Protein AF-0000000072479520 (afdb_homodimer)

Organism: Diutina rugosa (NCBI:txid5481)

InterPro domains:
  IPR013740 Redoxin [PF08534] (20-170)
  IPR013766 Thioredoxin domain [PS51352] (18-174)
  IPR036249 Thioredoxin-like superfamily [SSF52833] (19-172)
  IPR037944 Peroxiredoxin-5-like [PTHR10430] (18-172)
  IPR037944 Peroxiredoxin-5-like [cd03013] (20-172)

pLDDT: mean 92.41, std 16.22, range [35.0, 98.94]

Nearest PDB structures (foldseek):
  2wfc-assembly1_D  TM=9.826E-01  e=5.274E-22  Arenicola marina
  3uma-assembly3_C  TM=9.389E-01  e=3.539E-18  Sinorhizobium meliloti
  4f82-assembly1_B  TM=9.410E-01  e=6.830E-18  Burkholderia cenocepacia J2315
  2pwj-assembly2_B  TM=9.388E-01  e=5.251E-18  unclassified
  1tp9-assembly4_D  TM=9.336E-01  e=1.156E-17  Populus trichocarpa

Secondary structure (DSSP, 8-state):
-------------------TTPBPP--EEESSSTT-EEEHHHHTSSSEEEEEEES-TT-HHIIIIIHHHHHHHHHHHHHTTEEEEEEEESS-HHHHHHHHHHHT--TTEEEEE-TTSHHHHHTT-EEE-HHHHSSEEEPPEEEEEETTEEEEEEE-TTSS-SSTT-HHHHHHT-/-------------------TTPBPP--EEESSSTT-EEEHHHHTSSSEEEEEEES-TT-HHIIIIIHHHHHHHHHHHHHTTEEEEEEEESS-HHHHHHHHHHHT--TTEEEEE-TTSHHHHHTT-EEE-HHHHSSEEEPPEEEEEETTEEEEEEE-TTSS-SSTT-HHHHHHT-

Solvent-accessible surface area (backbone atoms only — not comparable to full-atom values): 17797 Å² total; per-residue (Å²): 138,86,80,76,77,74,75,73,72,70,73,71,77,64,82,61,57,66,46,69,68,38,66,54,52,89,42,79,27,20,46,57,30,67,85,35,72,37,54,58,30,69,72,34,39,60,55,32,32,35,44,31,35,31,50,42,71,63,29,63,66,47,55,72,46,42,52,50,36,40,59,71,40,39,63,62,38,40,75,72,56,32,75,39,34,38,35,39,23,40,36,24,14,34,46,33,35,52,44,29,61,74,71,63,53,44,94,56,36,41,56,34,13,24,36,67,35,59,49,34,46,68,41,34,29,54,42,86,34,41,85,59,44,31,38,62,19,23,30,21,27,28,31,38,29,46,50,28,20,27,69,40,71,25,58,25,93,80,32,68,60,81,58,50,42,26,36,74,53,43,58,71,72,101,137,85,79,76,77,74,72,74,71,70,74,74,76,66,84,61,55,67,46,68,66,37,66,53,52,89,43,80,28,20,45,56,30,67,85,34,72,38,54,57,30,71,71,34,39,61,55,33,29,35,42,32,36,31,51,41,68,63,29,64,66,47,56,71,47,42,51,52,36,40,60,70,41,38,62,62,38,40,76,71,58,33,75,38,34,38,35,40,24,40,36,26,13,33,45,33,34,52,43,28,61,73,72,64,52,42,92,55,37,41,58,33,11,24,37,64,35,58,48,34,45,69,41,34,31,53,43,87,35,40,86,60,44,31,38,62,20,22,31,22,28,28,31,39,29,46,49,29,20,27,68,40,70,23,58,24,93,82,33,68,62,83,60,50,41,26,34,75,54,42,57,72,72,100

Sequence (348 aa):
MFRSVSRSAAPKQFVRYVSKGQEVPKVNLFKDSPGNEFNLADAVKNGKNVIVGVPGAFSPACSANHVPGYIKAAKDFKNKGYDGIYVVAVNDPFVTKAWADDLGANGDVQILSDPKGEFSKAFDALFDASKFFGNSRSKRYAALIQDGKVKDVFEEPDNVSLKESDASNVVKNAMFRSVSRSAAPKQFVRYVSKGQEVPKVNLFKDSPGNEFNLADAVKNGKNVIVGVPGAFSPACSANHVPGYIKAAKDFKNKGYDGIYVVAVNDPFVTKAWADDLGANGDVQILSDPKGEFSKAFDALFDASKFFGNSRSKRYAALIQDGKVKDVFEEPDNVSLKESDASNVVKNA

Radius of gyration: 23.85 Å; Cα contacts (8 Å, |Δi|>4): 799; chains: 2; bounding box: 70×68×46 Å

Foldseek 3Di:
DPPPPPPPPDPDPPLDAQDFFDFQDQDWWAALAPVHTDGPLVVQLAWKEKEWFAFAFPPCCCQVFALLQCVVCLVLCVVVGYQAYEYEKLDHNNRQNVSCVVNVPDPRYGYIYPPVCPSLVVSSFWDAPCVPPNGIMGFGKMFMDHNRGTRDIFGDPVRHDDDRRHSVNVSVVD/DPPPPPPPPDPDPPLDAQDFFDFQDQDWWAALAPVHTDGPLVVQLAWKEKEWFAFAFPDCCCQVFALLQCVVCLVLCVVVGYQAYEYEKLDHNNRQNVSCVVNVPDPRYGYIYPPVCPSLVVSSFWDAPCVPPNGIMGFGKMFMDHNRGTRDIFGDPVRHDPDRRHSVNVSVVD

Structure (mmCIF, N/CA/C/O backbone):
data_AF-0000000072479520-model_v1
#
loop_
_entity.id
_entity.type
_entity.pdbx_description
1 polymer 'Thioredoxin domain-containing protein'
#
loop_
_atom_site.group_PDB
_atom_site.id
_atom_site.type_symbol
_atom_site.label_atom_id
_atom_site.label_alt_id
_atom_site.label_comp_id
_atom_site.label_asym_id
_atom_site.label_entity_id
_atom_site.label_seq_id
_atom_site.pdbx_PDB_ins_code
_atom_site.Cartn_x
_atom_site.Cartn_y
_atom_site.Cartn_z
_atom_site.occupancy
_atom_site.B_iso_or_equiv
_atom_site.auth_seq_id
_atom_site.auth_comp_id
_atom_site.auth_asym_id
_atom_site.auth_atom_id
_atom_site.pdbx_PDB_model_num
ATOM 1 N N . MET A 1 1 ? -55.812 31.094 -0.184 1 35.06 1 MET A N 1
ATOM 2 C CA . MET A 1 1 ? -54.531 31.594 0.314 1 35.06 1 MET A CA 1
ATOM 3 C C . MET A 1 1 ? -53.5 30.484 0.356 1 35.06 1 MET A C 1
ATOM 5 O O . MET A 1 1 ? -53.562 29.594 1.205 1 35.06 1 MET A O 1
ATOM 9 N N . PHE A 1 2 ? -52.969 29.969 -0.842 1 42.94 2 PHE A N 1
ATOM 10 C CA . PHE A 1 2 ? -52.062 28.859 -1.13 1 42.94 2 PHE A CA 1
ATOM 11 C C . PHE A 1 2 ? -50.656 29.156 -0.603 1 42.94 2 PHE A C 1
ATOM 13 O O . PHE A 1 2 ? -50 30.094 -1.049 1 42.94 2 PHE A O 1
ATOM 20 N N . ARG A 1 3 ? -50.406 28.844 0.712 1 43.34 3 ARG A N 1
ATOM 21 C CA . ARG A 1 3 ? -49.094 29 1.337 1 43.34 3 ARG A CA 1
ATOM 22 C C . ARG A 1 3 ? -48.031 28.188 0.594 1 43.34 3 ARG A C 1
ATOM 24 O O . ARG A 1 3 ? -48.188 26.984 0.426 1 43.34 3 ARG A O 1
ATOM 31 N N . SER A 1 4 ? -47.219 28.859 -0.255 1 45.78 4 SER A N 1
ATOM 32 C CA . SER A 1 4 ? -46.062 28.312 -0.943 1 45.78 4 SER A CA 1
ATOM 33 C C . SER A 1 4 ? -45.062 27.688 0.043 1 45.78 4 SER A C 1
ATOM 35 O O . SER A 1 4 ? -44.656 28.344 1.003 1 45.78 4 SER A O 1
ATOM 37 N N . VAL A 1 5 ? -45.156 26.422 0.295 1 47.84 5 VAL A N 1
ATOM 38 C CA . VAL A 1 5 ? -44.125 25.719 1.055 1 47.84 5 VAL A CA 1
ATOM 39 C C . VAL A 1 5 ? -42.75 25.953 0.436 1 47.84 5 VAL A C 1
ATOM 41 O O . VAL A 1 5 ? -42.5 25.562 -0.703 1 47.84 5 VAL A O 1
ATOM 44 N N . SER A 1 6 ? -42.125 27.078 0.749 1 43.16 6 SER A N 1
ATOM 45 C CA . SER A 1 6 ? -40.75 27.297 0.313 1 43.16 6 SER A CA 1
ATOM 46 C C . SER A 1 6 ? -39.844 26.156 0.765 1 43.16 6 SER A C 1
ATOM 48 O O . SER A 1 6 ? -39.781 25.844 1.955 1 43.16 6 SER A O 1
ATOM 50 N N . ARG A 1 7 ? -39.719 25.141 -0.041 1 42.81 7 ARG A N 1
ATOM 51 C CA . ARG A 1 7 ? -38.75 24.109 0.239 1 42.81 7 ARG A CA 1
ATOM 52 C C . ARG A 1 7 ? -37.375 24.719 0.469 1 42.81 7 ARG A C 1
ATOM 54 O O . ARG A 1 7 ? -36.844 25.422 -0.393 1 42.81 7 ARG A O 1
ATOM 61 N N . SER A 1 8 ? -37 25.047 1.69 1 37.69 8 SER A N 1
ATOM 62 C CA . SER A 1 8 ? -35.625 25.422 2.006 1 37.69 8 SER A CA 1
ATOM 63 C C . SER A 1 8 ? -34.625 24.469 1.366 1 37.69 8 SER A C 1
ATOM 65 O O . SER A 1 8 ? -34.75 23.25 1.504 1 37.69 8 SER A O 1
ATOM 67 N N . ALA A 1 9 ? -34.125 24.875 0.196 1 38.84 9 ALA A N 1
ATOM 68 C CA . ALA A 1 9 ? -33.031 24.125 -0.424 1 38.84 9 ALA A CA 1
ATOM 69 C C . ALA A 1 9 ? -32.031 23.641 0.624 1 38.84 9 ALA A C 1
ATOM 71 O O . ALA A 1 9 ? -31.672 24.375 1.541 1 38.84 9 ALA A O 1
ATOM 72 N N . ALA A 1 10 ? -31.922 22.375 0.728 1 40.62 10 ALA A N 1
ATOM 73 C CA . ALA A 1 10 ? -30.922 21.75 1.59 1 40.62 10 ALA A CA 1
ATOM 74 C C . ALA A 1 10 ? -29.562 22.438 1.441 1 40.62 10 ALA A C 1
ATOM 76 O O . ALA A 1 10 ? -29.188 22.844 0.339 1 40.62 10 ALA A O 1
ATOM 77 N N . PRO A 1 11 ? -28.984 23.125 2.4 1 36.53 11 PRO A N 1
ATOM 78 C CA . PRO A 1 11 ? -27.656 23.703 2.205 1 36.53 11 PRO A CA 1
ATOM 79 C C . PRO A 1 11 ? -26.734 22.812 1.374 1 36.53 11 PRO A C 1
ATOM 81 O O . PRO A 1 11 ? -26.891 21.594 1.386 1 36.53 11 PRO A O 1
ATOM 84 N N . LYS A 1 12 ? -26.359 23.312 0.294 1 37.41 12 LYS A N 1
ATOM 85 C CA . LYS A 1 12 ? -25.312 22.672 -0.494 1 37.41 12 LYS A CA 1
ATOM 86 C C . LYS A 1 12 ? -24.328 21.938 0.404 1 37.41 12 LYS A C 1
ATOM 88 O O . LYS A 1 12 ? -23.891 22.469 1.426 1 37.41 12 LYS A O 1
ATOM 93 N N . GLN A 1 13 ? -24.453 20.75 0.542 1 36.91 13 GLN A N 1
ATOM 94 C CA . GLN A 1 13 ? -23.406 19.922 1.153 1 36.91 13 GLN A CA 1
ATOM 95 C C . GLN A 1 13 ? -22.016 20.5 0.886 1 36.91 13 GLN A C 1
ATOM 97 O O . GLN A 1 13 ? -21.609 20.625 -0.268 1 36.91 13 GL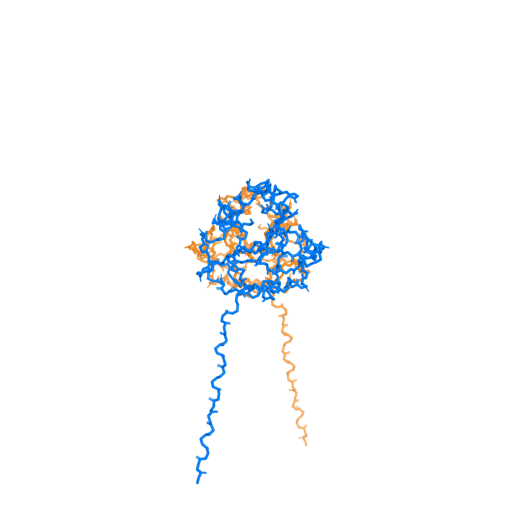N A O 1
ATOM 102 N N . PHE A 1 14 ? -21.625 21.562 1.438 1 38.19 14 PHE A N 1
ATOM 103 C CA . PHE A 1 14 ? -20.297 22.141 1.302 1 38.19 14 PHE A CA 1
ATOM 104 C C . PHE A 1 14 ? -19.234 21.047 1.2 1 38.19 14 PHE A C 1
ATOM 106 O O . PHE A 1 14 ? -19.312 20.031 1.913 1 38.19 14 PHE A O 1
ATOM 113 N N . VAL A 1 15 ? -18.812 20.703 0.03 1 47.59 15 VAL A N 1
ATOM 114 C CA . VAL A 1 15 ? -17.625 19.875 -0.114 1 47.59 15 VAL A CA 1
ATOM 115 C C . VAL A 1 15 ? -16.703 20.078 1.088 1 47.59 15 VAL A C 1
ATOM 117 O O . VAL A 1 15 ? -16.188 21.172 1.3 1 47.59 15 VAL A O 1
ATOM 120 N N . ARG A 1 16 ? -16.953 19.438 2.232 1 59.53 16 ARG A N 1
ATOM 121 C CA . ARG A 1 16 ? -16.312 19.688 3.514 1 59.53 16 ARG A CA 1
ATOM 122 C C . ARG A 1 16 ? -14.828 19.328 3.449 1 59.53 16 ARG A C 1
ATOM 124 O O . ARG A 1 16 ? -14.453 18.281 2.904 1 59.53 16 ARG A O 1
ATOM 131 N N . TYR A 1 17 ? -13.891 20.328 3.414 1 75.81 17 TYR A N 1
ATOM 132 C CA . TYR A 1 17 ? -12.445 20.328 3.586 1 75.81 17 TYR A CA 1
ATOM 133 C C . TYR A 1 17 ? -12.07 20.469 5.055 1 75.81 17 TYR A C 1
ATOM 135 O O . TYR A 1 17 ? -12.914 20.797 5.891 1 75.81 17 TYR A O 1
ATOM 143 N N . VAL A 1 18 ? -10.844 19.953 5.305 1 92.06 18 VAL A N 1
ATOM 144 C CA . VAL A 1 18 ? -10.281 20.328 6.598 1 92.06 18 VAL A CA 1
ATOM 145 C C . VAL A 1 18 ? -10.5 21.828 6.848 1 92.06 18 VAL A C 1
ATOM 147 O O . VAL A 1 18 ? -10.242 22.656 5.969 1 92.06 18 VAL A O 1
ATOM 150 N N . SER A 1 19 ? -11.07 22.156 7.98 1 92.69 19 SER A N 1
ATOM 151 C CA . SER A 1 19 ? -11.477 23.531 8.18 1 92.69 19 SER A CA 1
ATOM 152 C C . SER A 1 19 ? -10.766 24.156 9.383 1 92.69 19 SER A C 1
ATOM 154 O O . SER A 1 19 ? -10.539 23.469 10.391 1 92.69 19 SER A O 1
ATOM 156 N N . LYS A 1 20 ? -10.508 25.438 9.258 1 95.31 20 LYS A N 1
ATOM 157 C CA . LYS A 1 20 ? -9.969 26.188 10.398 1 95.31 20 LYS A CA 1
ATOM 158 C C . LYS A 1 20 ? -10.875 26.047 11.617 1 95.31 20 LYS A C 1
ATOM 160 O O . LYS A 1 20 ? -12.102 26.125 11.5 1 95.31 20 LYS A O 1
ATOM 165 N N . GLY A 1 21 ? -10.258 25.828 12.727 1 96.5 21 GLY A N 1
ATOM 166 C CA . GLY A 1 21 ? -11 25.719 13.977 1 96.5 21 GLY A CA 1
ATOM 167 C C . GLY A 1 21 ? -11.43 24.297 14.289 1 96.5 21 GLY A C 1
ATOM 168 O O . GLY A 1 21 ? -11.766 23.984 15.438 1 96.5 21 GLY A O 1
ATOM 169 N N . GLN A 1 22 ? -11.359 23.5 13.359 1 96.12 22 GLN A N 1
ATOM 170 C CA . GLN A 1 22 ? -11.766 22.094 13.523 1 96.12 22 GLN A CA 1
ATOM 171 C C . GLN A 1 22 ? -10.805 21.359 14.445 1 96.12 22 GLN A C 1
ATOM 173 O O . GLN A 1 22 ? -9.594 21.547 14.383 1 96.12 22 GLN A O 1
ATOM 178 N N . GLU A 1 23 ? -11.352 20.516 15.305 1 97.69 23 GLU A N 1
ATOM 179 C CA . GLU A 1 23 ? -10.523 19.641 16.141 1 97.69 23 GLU A CA 1
ATOM 180 C C . GLU A 1 23 ? -9.953 18.484 15.32 1 97.69 23 GLU A C 1
ATOM 182 O O . GLU A 1 23 ? -10.609 17.969 14.414 1 97.69 23 GLU A O 1
ATOM 187 N N . VAL A 1 24 ? -8.734 18.109 15.688 1 98.5 24 VAL A N 1
ATOM 188 C CA . VAL A 1 24 ? -8.164 16.906 15.078 1 98.5 24 VAL A CA 1
ATOM 189 C C . VAL A 1 24 ? -8.969 15.68 15.5 1 98.5 24 VAL A C 1
ATOM 191 O O . VAL A 1 24 ? -9.227 15.477 16.688 1 98.5 24 VAL A O 1
ATOM 194 N N . PRO A 1 25 ? -9.344 14.859 14.562 1 98.19 25 PRO A N 1
ATOM 195 C CA . PRO A 1 25 ? -10.203 13.719 14.883 1 98.19 25 PRO A CA 1
ATOM 196 C C . PRO A 1 25 ? -9.531 12.719 15.82 1 98.19 25 PRO A C 1
ATOM 198 O O . PRO A 1 25 ? -8.336 12.461 15.695 1 98.19 25 PRO A O 1
ATOM 201 N N . LYS A 1 26 ? -10.344 12.164 16.688 1 97.56 26 LYS A N 1
ATOM 202 C CA . LYS A 1 26 ? -9.883 11.094 17.562 1 97.56 26 LYS A CA 1
ATOM 203 C C . LYS A 1 26 ? -10.109 9.727 16.938 1 97.56 26 LYS A C 1
ATOM 205 O O . LYS A 1 26 ? -11.016 8.992 17.328 1 97.56 26 LYS A O 1
ATOM 210 N N . VAL A 1 27 ? -9.32 9.352 15.992 1 97.5 27 VAL A N 1
ATOM 211 C CA . VAL A 1 27 ? -9.336 8.086 15.266 1 97.5 27 VAL A CA 1
ATOM 212 C C . VAL A 1 27 ? -7.961 7.434 15.336 1 97.5 27 VAL A C 1
ATOM 214 O O . VAL A 1 27 ? -6.938 8.109 15.188 1 97.5 27 VAL A O 1
ATOM 217 N N . ASN A 1 28 ? -7.914 6.195 15.57 1 95.62 28 ASN A N 1
ATOM 218 C CA . ASN A 1 28 ? -6.641 5.5 15.703 1 95.62 28 ASN A CA 1
ATOM 219 C C . ASN A 1 28 ? -5.941 5.352 14.352 1 95.62 28 ASN A C 1
ATOM 221 O O . ASN A 1 28 ? -6.555 4.922 13.375 1 95.62 28 ASN A O 1
ATOM 225 N N . LEU A 1 29 ? -4.734 5.77 14.367 1 98.62 29 LEU A N 1
ATOM 226 C CA . LEU A 1 29 ? -3.785 5.492 13.297 1 98.62 29 LEU A CA 1
ATOM 227 C C . LEU A 1 29 ? -2.752 4.461 13.742 1 98.62 29 LEU A C 1
ATOM 229 O O . LEU A 1 29 ? -2.859 3.898 14.836 1 98.62 29 LEU A O 1
ATOM 233 N N . PHE A 1 30 ? -1.807 4.164 12.859 1 98.56 30 PHE A N 1
ATOM 234 C CA . PHE A 1 30 ? -0.818 3.143 13.18 1 98.56 30 PHE A CA 1
ATOM 235 C C . PHE A 1 30 ? 0.573 3.574 12.727 1 98.56 30 PHE A C 1
ATOM 237 O O . PHE A 1 30 ? 0.71 4.355 11.781 1 98.56 30 PHE A O 1
ATOM 244 N N . LYS A 1 31 ? 1.57 3.021 13.516 1 96.75 31 LYS A N 1
ATOM 245 C CA . LYS A 1 31 ? 2.971 3.236 13.164 1 96.75 31 LYS A CA 1
ATOM 246 C C . LYS A 1 31 ? 3.695 1.909 12.953 1 96.75 31 LYS A C 1
ATOM 248 O O . LYS A 1 31 ? 3.654 1.031 13.82 1 96.75 31 LYS A O 1
ATOM 253 N N . ASP A 1 32 ? 4.195 1.672 11.82 1 94.94 32 ASP A N 1
ATOM 254 C CA . ASP A 1 32 ? 5.152 0.613 11.508 1 94.94 32 ASP A CA 1
ATOM 255 C C . ASP A 1 32 ? 4.453 -0.739 11.383 1 94.94 32 ASP A C 1
ATOM 257 O O . ASP A 1 32 ? 4.922 -1.619 10.656 1 94.94 32 ASP A O 1
ATOM 261 N N . SER A 1 33 ? 3.404 -0.946 12.227 1 96.5 33 SER A N 1
ATOM 262 C CA . SER A 1 33 ? 2.689 -2.217 12.195 1 96.5 33 SER A CA 1
ATOM 263 C C . SER A 1 33 ? 1.235 -2.045 12.625 1 96.5 33 SER A C 1
ATOM 265 O O . SER A 1 33 ? 0.887 -1.06 13.273 1 96.5 33 SER A O 1
ATOM 267 N N . PRO A 1 34 ? 0.422 -3.039 12.289 1 96.19 34 PRO A N 1
ATOM 268 C CA . PRO A 1 34 ? -0.99 -2.959 12.672 1 96.19 34 PRO A CA 1
ATOM 269 C C . PRO A 1 34 ? -1.198 -3.031 14.18 1 96.19 34 PRO A C 1
ATOM 271 O O . PRO A 1 34 ? -2.262 -2.652 14.68 1 96.19 34 PRO A O 1
ATOM 274 N N . GLY A 1 35 ? -0.238 -3.545 14.859 1 96.44 35 GLY A N 1
ATOM 275 C CA . GLY A 1 35 ? -0.371 -3.664 16.312 1 96.44 35 GLY A CA 1
ATOM 276 C C . GLY A 1 35 ? 0.077 -2.422 17.047 1 96.44 35 GLY A C 1
ATOM 277 O O . GLY A 1 35 ? -0.101 -2.324 18.266 1 96.44 35 GLY A O 1
ATOM 278 N N . ASN A 1 36 ? 0.646 -1.471 16.375 1 97.69 36 ASN A N 1
ATOM 279 C CA . ASN A 1 36 ? 1.168 -0.259 16.984 1 97.69 36 ASN A CA 1
ATOM 280 C C . ASN A 1 36 ? 0.256 0.938 16.734 1 97.69 36 ASN A C 1
ATOM 282 O O . ASN A 1 36 ? 0.542 1.771 15.875 1 97.69 36 ASN A O 1
ATOM 286 N N . GLU A 1 37 ? -0.732 1.06 17.578 1 97.81 37 GLU A N 1
ATOM 287 C CA . GLU A 1 37 ? -1.708 2.137 17.453 1 97.81 37 GLU A CA 1
ATOM 288 C C . GLU A 1 37 ? -1.095 3.484 17.828 1 97.81 37 GLU A C 1
ATOM 290 O O . GLU A 1 37 ? -0.232 3.559 18.703 1 97.81 37 GLU A O 1
ATOM 295 N N . PHE A 1 38 ? -1.534 4.523 17.188 1 97.94 38 PHE A N 1
ATOM 296 C CA . PHE A 1 38 ? -1.089 5.891 17.422 1 97.94 38 PHE A CA 1
ATOM 297 C C . PHE A 1 38 ? -2.27 6.855 17.406 1 97.94 38 PHE A C 1
ATOM 299 O O . PHE A 1 38 ? -3.008 6.934 16.422 1 97.94 38 PHE A O 1
ATOM 306 N N . ASN A 1 39 ? -2.465 7.547 18.469 1 97.25 39 ASN A N 1
ATOM 307 C CA . ASN A 1 39 ? -3.518 8.547 18.547 1 97.25 39 ASN A CA 1
ATOM 308 C C . ASN A 1 39 ? -2.992 9.945 18.234 1 97.25 39 ASN A C 1
ATOM 310 O O . ASN A 1 39 ? -2.396 10.602 19.078 1 97.25 39 ASN A O 1
ATOM 314 N N . LEU A 1 40 ? -3.252 10.383 17.047 1 98.44 40 LEU A N 1
ATOM 315 C CA . LEU A 1 40 ? -2.721 11.656 16.578 1 98.44 40 LEU A CA 1
ATOM 316 C C . LEU A 1 40 ? -3.336 12.828 17.328 1 98.44 40 LEU A C 1
ATOM 318 O O . LEU A 1 40 ? -2.641 13.789 17.656 1 98.44 40 LEU A O 1
ATOM 322 N N . ALA A 1 41 ? -4.594 12.766 17.641 1 98.44 41 ALA A N 1
ATOM 323 C CA . ALA A 1 41 ? -5.266 13.82 18.391 1 98.44 41 ALA A CA 1
ATOM 324 C C . ALA A 1 41 ? -4.578 14.062 19.734 1 98.44 41 ALA A C 1
ATOM 326 O O . ALA A 1 41 ? -4.379 15.203 20.141 1 98.44 41 ALA A O 1
ATOM 327 N N . ASP A 1 42 ? -4.203 13.008 20.375 1 98.19 42 ASP A N 1
ATOM 328 C CA . ASP A 1 42 ? -3.506 13.117 21.656 1 98.19 42 ASP A CA 1
ATOM 329 C C . ASP A 1 42 ? -2.111 13.711 21.469 1 98.19 42 ASP A C 1
ATOM 331 O O . ASP A 1 42 ? -1.677 14.539 22.281 1 98.19 42 ASP A O 1
ATOM 335 N N . ALA A 1 43 ? -1.416 13.305 20.422 1 97.81 43 ALA A N 1
ATOM 336 C CA . ALA A 1 43 ? -0.038 13.727 20.188 1 97.81 43 ALA A CA 1
ATOM 337 C C . ALA A 1 43 ? 0.04 15.227 19.906 1 97.81 43 ALA A C 1
ATOM 339 O O . ALA A 1 43 ? 1.06 15.859 20.172 1 97.81 43 ALA A O 1
ATOM 340 N N . VAL A 1 44 ? -1.085 15.781 19.391 1 98.5 44 VAL A N 1
ATOM 341 C CA . VAL A 1 44 ? -1 17.172 18.938 1 98.5 44 VAL A CA 1
ATOM 342 C C . VAL A 1 44 ? -1.887 18.047 19.812 1 98.5 44 VAL A C 1
ATOM 344 O O . VAL A 1 44 ? -2.189 19.188 19.453 1 98.5 44 VAL A O 1
ATOM 347 N N . LYS A 1 45 ? -2.389 17.5 20.891 1 98.25 45 LYS A N 1
ATOM 348 C CA . LYS A 1 45 ? -3.365 18.172 21.75 1 98.25 45 LYS A CA 1
ATOM 349 C C . LYS A 1 45 ? -2.811 19.484 22.312 1 98.25 45 LYS A C 1
ATOM 351 O O . LYS A 1 45 ? -3.57 20.406 22.609 1 98.25 45 LYS A O 1
ATOM 356 N N . ASN A 1 46 ? -1.521 19.531 22.484 1 98.38 46 ASN A N 1
ATOM 357 C CA . ASN A 1 46 ? -0.835 20.734 22.938 1 98.38 46 ASN A CA 1
ATOM 358 C C . ASN A 1 46 ? 0.278 21.141 21.984 1 98.38 46 ASN A C 1
ATOM 360 O O . ASN A 1 46 ? 0.865 20.297 21.312 1 98.38 46 ASN A O 1
ATOM 364 N N . GLY A 1 47 ? 0.492 22.469 21.891 1 98.44 47 GLY A N 1
ATOM 365 C CA . GLY A 1 47 ? 1.618 22.969 21.125 1 98.44 47 GLY A CA 1
ATOM 366 C C . GLY A 1 47 ? 1.309 23.109 19.641 1 98.44 47 GLY A C 1
ATOM 367 O O . GLY A 1 47 ? 0.141 23.172 19.25 1 98.44 47 GLY A O 1
ATOM 368 N N . LYS A 1 48 ? 2.377 23.344 18.875 1 98.81 48 LYS A N 1
ATOM 369 C CA . LYS A 1 48 ? 2.273 23.547 17.438 1 98.81 48 LYS A CA 1
ATOM 370 C C . LYS A 1 48 ? 2.75 22.312 16.672 1 98.81 48 LYS A C 1
ATOM 372 O O . LYS A 1 48 ? 3.822 21.766 16.969 1 98.81 48 LYS A O 1
ATOM 377 N N . ASN A 1 49 ? 1.939 21.859 15.758 1 98.81 49 ASN A N 1
ATOM 378 C CA . ASN A 1 49 ? 2.264 20.703 14.938 1 98.81 49 ASN A CA 1
ATOM 379 C C . ASN A 1 49 ? 1.771 20.875 13.5 1 98.81 49 ASN A C 1
ATOM 381 O O . ASN A 1 49 ? 0.995 21.797 13.219 1 98.81 49 ASN A O 1
ATOM 385 N N . VAL A 1 50 ? 2.246 20.062 12.609 1 98.88 50 VAL A N 1
ATOM 386 C CA . VAL A 1 50 ? 1.8 20.016 11.219 1 98.88 50 VAL A CA 1
ATOM 387 C C . VAL A 1 50 ? 1.248 18.641 10.891 1 98.88 50 VAL A C 1
ATOM 389 O O . VAL A 1 50 ? 1.858 17.625 11.227 1 98.88 50 VAL A O 1
ATOM 392 N N . ILE A 1 51 ? 0.097 18.547 10.344 1 98.88 51 ILE A N 1
ATOM 393 C CA . ILE A 1 51 ? -0.433 17.312 9.75 1 98.88 51 ILE A CA 1
ATOM 394 C C . ILE A 1 51 ? -0.448 17.438 8.234 1 98.88 51 ILE A C 1
ATOM 396 O O . ILE A 1 51 ? -0.946 18.438 7.688 1 98.88 51 ILE A O 1
ATOM 400 N N . VAL A 1 52 ? 0.091 16.531 7.57 1 98.94 52 VAL A N 1
ATOM 401 C CA . VAL A 1 52 ? 0.171 16.5 6.113 1 98.94 52 VAL A CA 1
ATOM 402 C C . VAL A 1 52 ? -0.556 15.266 5.574 1 98.94 52 VAL A C 1
ATOM 404 O O . VAL A 1 52 ? -0.184 14.133 5.887 1 98.94 52 VAL A O 1
ATOM 407 N N . GLY A 1 53 ? -1.578 15.492 4.812 1 98.75 53 GLY A N 1
ATOM 408 C CA . GLY A 1 53 ? -2.242 14.406 4.105 1 98.75 53 GLY A CA 1
ATOM 409 C C . GLY A 1 53 ? -1.668 14.156 2.725 1 98.75 53 GLY A C 1
ATOM 410 O O . GLY A 1 53 ? -1.373 15.102 1.989 1 98.75 53 GLY A O 1
ATOM 411 N N . VAL A 1 54 ? -1.504 12.906 2.373 1 98.88 54 VAL A N 1
ATOM 412 C CA . VAL A 1 54 ? -0.954 12.562 1.066 1 98.88 54 VAL A CA 1
ATOM 413 C C . VAL A 1 54 ? -1.813 11.484 0.413 1 98.88 54 VAL A C 1
ATOM 415 O O . VAL A 1 54 ? -2.363 10.617 1.101 1 98.88 54 VAL A O 1
ATOM 418 N N . PRO A 1 55 ? -1.906 11.469 -0.903 1 98.5 55 PRO A N 1
ATOM 419 C CA . PRO A 1 55 ? -2.742 10.484 -1.587 1 98.5 55 PRO A CA 1
ATOM 420 C C . PRO A 1 55 ? -2.221 9.055 -1.428 1 98.5 55 PRO A C 1
ATOM 422 O O . PRO A 1 55 ? -3.004 8.125 -1.209 1 98.5 55 PRO A O 1
ATOM 425 N N . GLY A 1 56 ? -0.832 8.938 -1.558 1 98.62 56 GLY A N 1
ATOM 426 C CA . GLY A 1 56 ? -0.399 7.555 -1.491 1 98.62 56 GLY A CA 1
ATOM 427 C C . GLY A 1 56 ? 1.099 7.406 -1.301 1 98.62 56 GLY A C 1
ATOM 428 O O . GLY A 1 56 ? 1.885 8.102 -1.95 1 98.62 56 GLY A O 1
ATOM 429 N N . ALA A 1 57 ? 1.481 6.477 -0.454 1 98.75 57 ALA A N 1
ATOM 430 C CA . ALA A 1 57 ? 2.881 6.105 -0.261 1 98.75 57 ALA A CA 1
ATOM 431 C C . ALA A 1 57 ? 3.514 5.652 -1.574 1 98.75 57 ALA A C 1
ATOM 433 O O . ALA A 1 57 ? 2.875 4.965 -2.373 1 98.75 57 ALA A O 1
ATOM 434 N N . PHE A 1 58 ? 4.805 6.105 -1.84 1 98.69 58 PHE A N 1
ATOM 435 C CA . PHE A 1 58 ? 5.656 5.719 -2.957 1 98.69 58 PHE A CA 1
ATOM 436 C C . PHE A 1 58 ? 5.168 6.348 -4.254 1 98.69 58 PHE A C 1
ATOM 438 O O . PHE A 1 58 ? 5.805 6.203 -5.301 1 98.69 58 PHE A O 1
ATOM 445 N N . SER A 1 59 ? 3.984 7.074 -4.191 1 98 59 SER A N 1
ATOM 446 C CA . SER A 1 59 ? 3.58 7.793 -5.395 1 98 59 SER A CA 1
ATOM 447 C C . SER A 1 59 ? 4.578 8.891 -5.742 1 98 59 SER A C 1
ATOM 449 O O . SER A 1 59 ? 5.23 9.445 -4.855 1 98 59 SER A O 1
ATOM 451 N N . PRO A 1 60 ? 4.73 9.227 -6.973 1 96.81 60 PRO A N 1
ATOM 452 C CA . PRO A 1 60 ? 5.828 10.086 -7.418 1 96.81 60 PRO A CA 1
ATOM 453 C C . PRO A 1 60 ? 5.816 11.453 -6.746 1 96.81 60 PRO A C 1
ATOM 455 O O . PRO A 1 60 ? 6.824 11.875 -6.168 1 96.81 60 PRO A O 1
ATOM 458 N N . ALA A 1 61 ? 4.727 12.242 -6.785 1 95.62 61 ALA A N 1
ATOM 459 C CA . ALA A 1 61 ? 4.695 13.586 -6.207 1 95.62 61 ALA A CA 1
ATOM 460 C C . ALA A 1 61 ? 4.906 13.539 -4.699 1 95.62 61 ALA A C 1
ATOM 462 O O . ALA A 1 61 ? 5.586 14.398 -4.133 1 95.62 61 ALA A O 1
ATOM 463 N N . CYS A 1 62 ? 4.398 12.547 -4.047 1 97.88 62 CYS A N 1
ATOM 464 C CA . CYS A 1 62 ? 4.527 12.422 -2.598 1 97.88 62 CYS A CA 1
ATOM 465 C C . CYS A 1 62 ? 5.965 12.086 -2.205 1 97.88 62 CYS A C 1
ATOM 467 O O . CYS A 1 62 ? 6.457 12.57 -1.181 1 97.88 62 CYS A O 1
ATOM 469 N N . SER A 1 63 ? 6.633 11.312 -3.012 1 98.19 63 SER A N 1
ATOM 470 C CA . SER A 1 63 ? 7.918 10.719 -2.641 1 98.19 63 SER A CA 1
ATOM 471 C C . SER A 1 63 ? 9.078 11.531 -3.211 1 98.19 63 SER A C 1
ATOM 473 O O . SER A 1 63 ? 10.18 11.531 -2.65 1 98.19 63 SER A O 1
ATOM 475 N N . ALA A 1 64 ? 8.859 12.148 -4.316 1 97 64 ALA A N 1
ATOM 476 C CA . ALA A 1 64 ? 9.961 12.852 -4.961 1 97 64 ALA A CA 1
ATOM 477 C C . ALA A 1 64 ? 10.148 14.242 -4.359 1 97 64 ALA A C 1
ATOM 479 O O . ALA A 1 64 ? 11.281 14.711 -4.207 1 97 64 ALA A O 1
ATOM 480 N N . ASN A 1 65 ? 8.969 14.922 -3.965 1 97 65 ASN A N 1
ATOM 481 C CA . ASN A 1 65 ? 9.094 16.328 -3.598 1 97 65 ASN A CA 1
ATOM 482 C C . ASN A 1 65 ? 8.336 16.641 -2.311 1 97 65 ASN A C 1
ATOM 484 O O . ASN A 1 65 ? 8.867 17.312 -1.421 1 97 65 ASN A O 1
ATOM 488 N N . HIS A 1 66 ? 7.137 16.156 -2.129 1 98.62 66 HIS A N 1
ATOM 489 C CA . HIS A 1 66 ? 6.25 16.625 -1.069 1 98.62 66 HIS A CA 1
ATOM 490 C C . HIS A 1 66 ? 6.801 16.281 0.308 1 98.62 66 HIS A C 1
ATOM 492 O O . HIS A 1 66 ? 7.316 17.141 1.016 1 98.62 66 HIS A O 1
ATOM 498 N N . VAL A 1 67 ? 6.945 14.969 0.625 1 98.75 67 VAL A N 1
ATOM 499 C CA . VAL A 1 67 ? 7.359 14.547 1.959 1 98.75 67 VAL A CA 1
ATOM 500 C C . VAL A 1 67 ? 8.836 14.875 2.17 1 98.75 67 VAL A C 1
ATOM 502 O O . VAL A 1 67 ? 9.219 15.383 3.227 1 98.75 67 VAL A O 1
ATOM 505 N N . PRO A 1 68 ? 9.688 14.672 1.205 1 98.62 68 PRO A N 1
ATOM 506 C CA . PRO A 1 68 ? 11.078 15.102 1.368 1 98.62 68 PRO A CA 1
ATOM 507 C C . PRO A 1 68 ? 11.203 16.594 1.647 1 98.62 68 PRO A C 1
ATOM 509 O O . PRO A 1 68 ? 12.117 17.016 2.367 1 98.62 68 PRO A O 1
ATOM 512 N N . GLY A 1 69 ? 10.336 17.375 1.04 1 98.56 69 GLY A N 1
ATOM 513 C CA . GLY A 1 69 ? 10.312 18.781 1.361 1 98.56 69 GLY A CA 1
ATOM 514 C C . GLY A 1 69 ? 10.086 19.062 2.836 1 98.56 69 GLY A C 1
ATOM 515 O O . GLY A 1 69 ? 10.734 19.938 3.414 1 98.56 69 GLY A O 1
ATOM 516 N N . TYR A 1 70 ? 9.195 18.328 3.424 1 98.81 70 TYR A N 1
ATOM 517 C CA . TYR A 1 70 ? 8.93 18.484 4.848 1 98.81 70 TYR A CA 1
ATOM 518 C C . TYR A 1 70 ? 10.102 17.984 5.684 1 98.81 70 TYR A C 1
ATOM 520 O O . TYR A 1 70 ? 10.414 18.562 6.73 1 98.81 70 TYR A O 1
ATOM 528 N N . ILE A 1 71 ? 10.719 16.891 5.285 1 98.44 71 ILE A N 1
ATOM 529 C CA . ILE A 1 71 ? 11.898 16.391 5.988 1 98.44 71 ILE A CA 1
ATOM 530 C C . ILE A 1 71 ? 13 17.453 5.984 1 98.44 71 ILE A C 1
ATOM 532 O O . ILE A 1 71 ? 13.602 17.719 7.023 1 98.44 71 ILE A O 1
ATOM 536 N N . LYS A 1 72 ? 13.195 18.078 4.859 1 97.44 72 LYS A N 1
ATOM 537 C CA . LYS A 1 72 ? 14.211 19.125 4.727 1 97.44 72 LYS A CA 1
ATOM 538 C C . LYS A 1 72 ? 13.844 20.344 5.559 1 97.44 72 LYS A C 1
ATOM 540 O O . LYS A 1 72 ? 14.727 20.984 6.137 1 97.44 72 LYS A O 1
ATOM 545 N N . ALA A 1 73 ? 12.578 20.672 5.652 1 98.06 73 ALA A N 1
ATOM 546 C CA . ALA A 1 73 ? 12.109 21.891 6.309 1 98.06 73 ALA A CA 1
ATOM 547 C C . ALA A 1 73 ? 11.898 21.672 7.801 1 98.06 73 ALA A C 1
ATOM 549 O O . ALA A 1 73 ? 11.492 22.578 8.523 1 98.06 73 ALA A O 1
ATOM 550 N N . ALA A 1 74 ? 12.141 20.516 8.305 1 97.94 74 ALA A N 1
ATOM 551 C CA . ALA A 1 74 ? 11.82 20.156 9.688 1 97.94 74 ALA A CA 1
ATOM 552 C C . ALA A 1 74 ? 12.492 21.109 10.672 1 97.94 74 ALA A C 1
ATOM 554 O O . ALA A 1 74 ? 11.867 21.547 11.641 1 97.94 74 ALA A O 1
ATOM 555 N N . LYS A 1 75 ? 13.695 21.438 10.43 1 97 75 LYS A N 1
ATOM 556 C CA . LYS A 1 75 ? 14.414 22.359 11.32 1 97 75 LYS A CA 1
ATOM 557 C C . LYS A 1 75 ? 13.781 23.75 11.312 1 97 75 LYS A C 1
ATOM 559 O O . LYS A 1 75 ? 13.695 24.391 12.352 1 97 75 LYS A O 1
ATOM 564 N N . ASP A 1 76 ? 13.406 24.219 10.133 1 98.31 76 ASP A N 1
ATOM 565 C CA . ASP A 1 76 ? 12.742 25.5 10.023 1 98.31 76 ASP A CA 1
ATOM 566 C C . ASP A 1 76 ? 11.445 25.516 10.836 1 98.31 76 ASP A C 1
ATOM 568 O O . ASP A 1 76 ? 11.148 26.5 11.523 1 98.31 76 ASP A O 1
ATOM 572 N N . PHE A 1 77 ? 10.68 24.469 10.781 1 98.62 77 PHE A N 1
ATOM 573 C CA . PHE A 1 77 ? 9.461 24.359 11.578 1 98.62 77 PHE A CA 1
ATOM 574 C C . PHE A 1 77 ? 9.781 24.375 13.07 1 98.62 77 PHE A C 1
ATOM 576 O O . PHE A 1 77 ? 9.102 25.047 13.852 1 98.62 77 PHE A O 1
ATOM 583 N N . LYS A 1 78 ? 10.789 23.625 13.414 1 97.69 78 LYS A N 1
ATOM 584 C CA . LYS A 1 78 ? 11.203 23.578 14.812 1 97.69 78 LYS A CA 1
ATOM 585 C C . LYS A 1 78 ? 11.594 24.969 15.312 1 97.69 78 LYS A C 1
ATOM 587 O O . LYS A 1 78 ? 11.219 25.359 16.422 1 97.69 78 LYS A O 1
ATOM 592 N N . ASN A 1 79 ? 12.281 25.688 14.539 1 98.12 79 ASN A N 1
ATOM 593 C CA . ASN A 1 79 ? 12.703 27.031 14.883 1 98.12 79 ASN A CA 1
ATOM 594 C C . ASN A 1 79 ? 11.5 27.953 15.086 1 98.12 79 ASN A C 1
ATOM 596 O O . ASN A 1 79 ? 11.602 28.969 15.789 1 98.12 79 ASN A O 1
ATOM 600 N N . LYS A 1 80 ? 10.43 27.578 14.5 1 98.25 80 LYS A N 1
ATOM 601 C CA . LYS A 1 80 ? 9.219 28.391 14.625 1 98.25 80 LYS A CA 1
ATOM 602 C C . LYS A 1 80 ? 8.312 27.844 15.734 1 98.25 80 LYS A C 1
ATOM 604 O O . LYS A 1 80 ? 7.172 28.297 15.883 1 98.25 80 LYS A O 1
ATOM 609 N N . GLY A 1 81 ? 8.773 26.797 16.391 1 98.38 81 GLY A N 1
ATOM 610 C CA . GLY A 1 81 ? 8.102 26.312 17.594 1 98.38 81 GLY A CA 1
ATOM 611 C C . GLY A 1 81 ? 7.246 25.078 17.344 1 98.38 81 GLY A C 1
ATOM 612 O O . GLY A 1 81 ? 6.457 24.688 18.203 1 98.38 81 GLY A O 1
ATOM 613 N N . TYR A 1 82 ? 7.355 24.531 16.156 1 98.62 82 TYR A N 1
ATOM 614 C CA . TYR A 1 82 ? 6.578 23.344 15.859 1 98.62 82 TYR A CA 1
ATOM 615 C C . TYR A 1 82 ? 7.242 22.094 16.438 1 98.62 82 TYR A C 1
ATOM 617 O O . TYR A 1 82 ? 8.445 21.891 16.281 1 98.62 82 TYR A O 1
ATOM 625 N N . ASP A 1 83 ? 6.449 21.25 17.062 1 96.5 83 ASP A N 1
ATOM 626 C CA . ASP A 1 83 ? 6.93 20.094 17.828 1 96.5 83 ASP A CA 1
ATOM 627 C C . ASP A 1 83 ? 7.066 18.859 16.938 1 96.5 83 ASP A C 1
ATOM 629 O O . ASP A 1 83 ? 7.895 18 17.203 1 96.5 83 ASP A O 1
ATOM 633 N N . GLY A 1 84 ? 6.184 18.828 15.922 1 97 84 GLY A N 1
ATOM 634 C CA . GLY A 1 84 ? 6.199 17.625 15.102 1 97 84 GLY A CA 1
ATOM 635 C C . GLY A 1 84 ? 5.473 17.797 13.781 1 97 84 GLY A C 1
ATOM 636 O O . GLY A 1 84 ? 4.652 18.703 13.625 1 97 84 GLY A O 1
ATOM 637 N N . ILE A 1 85 ? 5.898 17.031 12.781 1 98.81 85 ILE A N 1
ATOM 638 C CA . ILE A 1 85 ? 5.25 16.906 11.477 1 98.81 85 ILE A CA 1
ATOM 639 C C . ILE A 1 85 ? 4.758 15.477 11.281 1 98.81 85 ILE A C 1
ATOM 641 O O . ILE A 1 85 ? 5.539 14.531 11.383 1 98.81 85 ILE A O 1
ATOM 645 N N . TYR A 1 86 ? 3.492 15.32 11.047 1 98.81 86 TYR A N 1
ATOM 646 C CA . TYR A 1 86 ? 2.869 14.008 10.883 1 98.81 86 TYR A CA 1
ATOM 647 C C . TYR A 1 86 ? 2.27 13.852 9.492 1 98.81 86 TYR A C 1
ATOM 649 O O . TYR A 1 86 ? 1.351 14.586 9.125 1 98.81 86 TYR A O 1
ATOM 657 N N . VAL A 1 87 ? 2.791 12.914 8.75 1 98.94 87 VAL A N 1
ATOM 658 C CA . VAL A 1 87 ? 2.295 12.586 7.414 1 98.94 87 VAL A CA 1
ATOM 659 C C . VAL A 1 87 ? 1.314 11.422 7.496 1 98.94 87 VAL A C 1
ATOM 661 O O . VAL A 1 87 ? 1.632 10.375 8.07 1 98.94 87 VAL A O 1
ATOM 664 N N . VAL A 1 88 ? 0.147 11.594 6.965 1 98.88 88 VAL A N 1
ATOM 665 C CA . VAL A 1 88 ? -0.893 10.57 7.043 1 98.88 88 VAL A CA 1
ATOM 666 C C . VAL A 1 88 ? -1.227 10.07 5.641 1 98.88 88 VAL A C 1
ATOM 668 O O . VAL A 1 88 ? -1.521 10.859 4.742 1 98.88 88 VAL A O 1
ATOM 671 N N . ALA A 1 89 ? -1.186 8.781 5.422 1 98.94 89 ALA A N 1
ATOM 672 C CA . ALA A 1 89 ? -1.535 8.141 4.16 1 98.94 89 ALA A CA 1
ATOM 673 C C . ALA A 1 89 ? -2.512 6.988 4.379 1 98.94 89 ALA A C 1
ATOM 675 O O . ALA A 1 89 ? -2.383 6.238 5.348 1 98.94 89 ALA A O 1
ATOM 676 N N . VAL A 1 90 ? -3.469 6.844 3.426 1 98.81 90 VAL A N 1
ATOM 677 C CA . VAL A 1 90 ? -4.363 5.691 3.463 1 98.81 90 VAL A CA 1
ATOM 678 C C . VAL A 1 90 ? -3.66 4.473 2.871 1 98.81 90 VAL A C 1
ATOM 680 O O . VAL A 1 90 ? -3.973 4.047 1.757 1 98.81 90 VAL A O 1
ATOM 683 N N . ASN A 1 91 ? -2.699 3.975 3.48 1 98.81 91 ASN A N 1
ATOM 684 C CA . ASN A 1 91 ? -1.933 2.758 3.242 1 98.81 91 ASN A CA 1
ATOM 685 C C . ASN A 1 91 ? -1.801 1.921 4.512 1 98.81 91 ASN A C 1
ATOM 687 O O . ASN A 1 91 ? -1.965 2.436 5.617 1 98.81 91 ASN A O 1
ATOM 691 N N . ASP A 1 92 ? -1.554 0.669 4.371 1 98.62 92 ASP A N 1
ATOM 692 C CA . ASP A 1 92 ? -1.37 -0.183 5.543 1 98.62 92 ASP A CA 1
ATOM 693 C C . ASP A 1 92 ? -0.041 0.112 6.234 1 98.62 92 ASP A C 1
ATOM 695 O O . ASP A 1 92 ? 0.842 0.745 5.648 1 98.62 92 ASP A O 1
ATOM 699 N N . PRO A 1 93 ? 0.109 -0.335 7.461 1 98.5 93 PRO A N 1
ATOM 700 C CA . PRO A 1 93 ? 1.256 0.1 8.258 1 98.5 93 PRO A CA 1
ATOM 701 C C . PRO A 1 93 ? 2.578 -0.483 7.766 1 98.5 93 PRO A C 1
ATOM 703 O O . PRO A 1 93 ? 3.641 0.09 8.016 1 98.5 93 PRO A O 1
ATOM 706 N N . PHE A 1 94 ? 2.57 -1.63 7.07 1 98.62 94 PHE A N 1
ATOM 707 C CA . PHE A 1 94 ? 3.805 -2.195 6.539 1 98.62 94 PHE A CA 1
ATOM 708 C C . PHE A 1 94 ? 4.348 -1.337 5.402 1 98.62 94 PHE A C 1
ATOM 710 O O . PHE A 1 94 ? 5.555 -1.097 5.32 1 98.62 94 PHE A O 1
ATOM 717 N N . VAL A 1 95 ? 3.42 -0.854 4.602 1 98.81 95 VAL A N 1
ATOM 718 C CA . VAL A 1 95 ? 3.787 0.007 3.48 1 98.81 95 VAL A CA 1
ATOM 719 C C . VAL A 1 95 ? 4.312 1.342 4.004 1 98.81 95 VAL A C 1
ATOM 721 O O . VAL A 1 95 ? 5.355 1.824 3.559 1 98.81 95 VAL A O 1
ATOM 724 N N . THR A 1 96 ? 3.578 1.974 4.957 1 98.75 96 THR A N 1
ATOM 725 C CA . THR A 1 96 ? 4.023 3.27 5.453 1 98.75 96 THR A CA 1
ATOM 726 C C . THR A 1 96 ? 5.363 3.141 6.18 1 98.75 96 THR A C 1
ATOM 728 O O . THR A 1 96 ? 6.191 4.051 6.133 1 98.75 96 THR A O 1
ATOM 731 N N . LYS A 1 97 ? 5.617 2.021 6.859 1 98.38 97 LYS A N 1
ATOM 732 C CA . LYS A 1 97 ? 6.922 1.796 7.473 1 98.38 97 LYS A CA 1
ATOM 733 C C . LYS A 1 97 ? 8.023 1.726 6.41 1 98.38 97 LYS A C 1
ATOM 735 O O . LYS A 1 97 ? 9.062 2.369 6.547 1 98.38 97 LYS A O 1
ATOM 740 N N . ALA A 1 98 ? 7.777 0.901 5.41 1 98.56 98 ALA A N 1
ATOM 741 C CA . ALA A 1 98 ? 8.75 0.766 4.328 1 98.56 98 ALA A CA 1
ATOM 742 C C . ALA A 1 98 ? 9.016 2.111 3.66 1 98.56 98 ALA A C 1
ATOM 744 O O . ALA A 1 98 ? 10.156 2.424 3.314 1 98.56 98 ALA A O 1
ATOM 745 N N . TRP A 1 99 ? 7.941 2.9 3.49 1 98.81 99 TRP A N 1
ATOM 746 C CA . TRP A 1 99 ? 8.047 4.207 2.85 1 98.81 99 TRP A CA 1
ATOM 747 C C . TRP A 1 99 ? 8.844 5.176 3.721 1 98.81 99 TRP A C 1
ATOM 749 O O . TRP A 1 99 ? 9.695 5.914 3.221 1 98.81 99 TRP A O 1
ATOM 759 N N . ALA A 1 100 ? 8.594 5.195 5.016 1 98.56 100 ALA A N 1
ATOM 760 C CA . ALA A 1 100 ? 9.359 6.016 5.953 1 98.56 100 ALA A CA 1
ATOM 761 C C . ALA A 1 100 ? 10.852 5.691 5.871 1 98.56 100 ALA A C 1
ATOM 763 O O . ALA A 1 100 ? 11.688 6.594 5.828 1 98.56 100 ALA A O 1
ATOM 764 N N . ASP A 1 101 ? 11.133 4.383 5.855 1 97.75 101 ASP A N 1
ATOM 765 C CA . ASP A 1 101 ? 12.523 3.939 5.754 1 97.75 101 ASP A CA 1
ATOM 766 C C . ASP A 1 101 ? 13.148 4.395 4.438 1 97.75 101 ASP A C 1
ATOM 768 O O . ASP A 1 101 ? 14.281 4.887 4.422 1 97.75 101 ASP A O 1
ATOM 772 N N . ASP A 1 102 ? 12.414 4.254 3.381 1 97.88 102 ASP A N 1
ATOM 773 C CA . ASP A 1 102 ? 12.891 4.629 2.053 1 97.88 102 ASP A CA 1
ATOM 774 C C . ASP A 1 102 ? 13.219 6.117 1.988 1 97.88 102 ASP A C 1
ATOM 776 O O . ASP A 1 102 ? 14.203 6.516 1.352 1 97.88 102 ASP A O 1
ATOM 780 N N . LEU A 1 103 ? 12.43 6.973 2.658 1 98.12 103 LEU A N 1
ATOM 781 C CA . LEU A 1 103 ? 12.562 8.422 2.6 1 98.12 103 LEU A CA 1
ATOM 782 C C . LEU A 1 103 ? 13.562 8.914 3.643 1 98.12 103 LEU A C 1
ATOM 784 O O . LEU A 1 103 ? 13.977 10.078 3.605 1 98.12 103 LEU A O 1
ATOM 788 N N . GLY A 1 104 ? 13.875 8.055 4.578 1 97.31 104 GLY A N 1
ATOM 789 C CA . GLY A 1 104 ? 14.711 8.484 5.688 1 97.31 104 GLY A CA 1
ATOM 790 C C . GLY A 1 104 ? 13.969 9.352 6.688 1 97.31 104 GLY A C 1
ATOM 791 O O . GLY A 1 104 ? 14.555 10.266 7.281 1 97.31 104 GLY A O 1
ATOM 792 N N . ALA A 1 105 ? 12.656 9.18 6.727 1 96.19 105 ALA A N 1
ATOM 793 C CA . ALA A 1 105 ? 11.867 9.914 7.711 1 96.19 105 ALA A CA 1
ATOM 794 C C . ALA A 1 105 ? 12.195 9.461 9.133 1 96.19 105 ALA A C 1
ATOM 796 O O . ALA A 1 105 ? 12.43 8.273 9.375 1 96.19 105 ALA A O 1
ATOM 797 N N . ASN A 1 106 ? 12.258 10.453 10.016 1 85.12 106 ASN A N 1
ATOM 798 C CA . ASN A 1 106 ? 12.641 10.18 11.391 1 85.12 106 ASN A CA 1
ATOM 799 C C . ASN A 1 106 ? 11.883 11.07 12.375 1 85.12 106 ASN A C 1
ATOM 801 O O . ASN A 1 106 ? 11.023 11.852 11.969 1 85.12 106 ASN A O 1
ATOM 805 N N . GLY A 1 107 ? 12.117 10.953 13.617 1 84.75 107 GLY A N 1
ATOM 806 C CA . GLY A 1 107 ? 11.539 11.609 14.781 1 84.75 107 GLY A CA 1
ATOM 807 C C . GLY A 1 107 ? 10.898 12.945 14.461 1 84.75 107 GLY A C 1
ATOM 808 O O . GLY A 1 107 ? 9.836 13.273 15 1 84.75 107 GLY A O 1
ATOM 809 N N . ASP A 1 108 ? 11.398 13.766 13.57 1 94.12 108 ASP A N 1
ATOM 810 C CA . ASP A 1 108 ? 10.844 15.086 13.266 1 94.12 108 ASP A CA 1
ATOM 811 C C . ASP A 1 108 ? 9.672 14.977 12.297 1 94.12 108 ASP A C 1
ATOM 813 O O . ASP A 1 108 ? 8.742 15.781 12.352 1 94.12 108 ASP A O 1
ATOM 817 N N . VAL A 1 109 ? 9.766 14.055 11.391 1 98.44 109 VAL A N 1
ATOM 818 C CA . VAL A 1 109 ? 8.703 13.766 10.43 1 98.44 109 VAL A CA 1
ATOM 819 C C . VAL A 1 109 ? 8.273 12.305 10.562 1 98.44 109 VAL A C 1
ATOM 821 O O . VAL A 1 109 ? 9.031 11.391 10.242 1 98.44 109 VAL A O 1
ATOM 824 N N . GLN A 1 110 ? 7.094 12.094 11.062 1 98.31 110 GLN A N 1
ATOM 825 C CA . GLN A 1 110 ? 6.566 10.75 11.258 1 98.31 110 GLN A CA 1
ATOM 826 C C . GLN A 1 110 ? 5.512 10.414 10.203 1 98.31 110 GLN A C 1
ATOM 828 O O . GLN A 1 110 ? 4.641 11.234 9.906 1 98.31 110 GLN A O 1
ATOM 833 N N . ILE A 1 111 ? 5.578 9.234 9.672 1 98.75 111 ILE A N 1
ATOM 834 C CA . ILE A 1 111 ? 4.617 8.766 8.68 1 98.75 111 ILE A CA 1
ATOM 835 C C . ILE A 1 111 ? 3.639 7.793 9.328 1 98.75 111 ILE A C 1
ATOM 837 O O . ILE A 1 111 ? 4.051 6.785 9.906 1 98.75 111 ILE A O 1
ATOM 841 N N . LEU A 1 112 ? 2.367 8.109 9.266 1 98.75 112 LEU A N 1
ATOM 842 C CA . LEU A 1 112 ? 1.306 7.367 9.938 1 98.75 112 LEU A CA 1
ATOM 843 C C . LEU A 1 112 ? 0.397 6.676 8.93 1 98.75 112 LEU A C 1
ATOM 845 O O . LEU A 1 112 ? 0.152 7.207 7.844 1 98.75 112 LEU A O 1
ATOM 849 N N . SER A 1 113 ? -0.062 5.562 9.359 1 98.81 113 SER A N 1
ATOM 850 C CA . SER A 1 113 ? -0.954 4.73 8.555 1 98.81 113 SER A CA 1
ATOM 851 C C . SER A 1 113 ? -2.414 4.961 8.938 1 98.81 113 SER A C 1
ATOM 853 O O . SER A 1 113 ? -2.777 4.859 10.109 1 98.81 113 SER A O 1
ATOM 855 N N . ASP A 1 114 ? -3.225 5.258 7.984 1 98.81 114 ASP A N 1
ATOM 856 C CA . ASP A 1 114 ? -4.68 5.324 8.07 1 98.81 114 ASP A CA 1
ATOM 857 C C . ASP A 1 114 ? -5.332 4.254 7.195 1 98.81 114 ASP A C 1
ATOM 859 O O . ASP A 1 114 ? -6.051 4.57 6.246 1 98.81 114 ASP A O 1
ATOM 863 N N . PRO A 1 115 ? -5.125 3.02 7.527 1 98.62 115 PRO A N 1
ATOM 864 C CA . PRO A 1 115 ? -5.359 1.942 6.562 1 98.62 115 PRO A CA 1
ATOM 865 C C . PRO A 1 115 ? -6.82 1.854 6.117 1 98.62 115 PRO A C 1
ATOM 867 O O . PRO A 1 115 ? -7.102 1.446 4.988 1 98.62 115 PRO A O 1
ATOM 870 N N . LYS A 1 116 ? -7.762 2.287 6.918 1 98.12 116 LYS A N 1
ATOM 871 C CA . LYS A 1 116 ? -9.18 2.205 6.57 1 98.12 116 LYS A CA 1
ATOM 872 C C . LYS A 1 116 ? -9.695 3.547 6.059 1 98.12 116 LYS A C 1
ATOM 874 O O . LYS A 1 116 ? -10.859 3.66 5.672 1 98.12 116 LYS A O 1
ATOM 879 N N . GLY A 1 117 ? -8.867 4.574 6.121 1 98.5 117 GLY A N 1
ATOM 880 C CA . GLY A 1 117 ? -9.258 5.906 5.684 1 98.5 117 GLY A CA 1
ATOM 881 C C . GLY A 1 117 ? -10.18 6.609 6.668 1 98.5 117 GLY A C 1
ATOM 882 O O . GLY A 1 117 ? -10.781 7.629 6.336 1 98.5 117 GLY A O 1
ATOM 883 N N . GLU A 1 118 ? -10.273 6.074 7.871 1 98.31 118 GLU A N 1
ATOM 884 C CA . GLU A 1 118 ? -11.242 6.594 8.828 1 98.31 118 GLU A CA 1
ATOM 885 C C . GLU A 1 118 ? -10.82 7.969 9.352 1 98.31 118 GLU A C 1
ATOM 887 O O . GLU A 1 118 ? -11.664 8.836 9.578 1 98.31 118 GLU A O 1
ATOM 892 N N . PHE A 1 119 ? -9.555 8.18 9.609 1 98.56 119 PHE A N 1
ATOM 893 C CA . PHE A 1 119 ? -9.062 9.484 10.031 1 98.56 119 PHE A CA 1
ATOM 894 C C . PHE A 1 119 ? -9.297 10.531 8.945 1 98.56 119 PHE A C 1
ATOM 896 O O . PHE A 1 119 ? -9.836 11.602 9.219 1 98.56 119 PHE A O 1
ATOM 903 N N . SER A 1 120 ? -8.867 10.172 7.734 1 98.38 120 SER A N 1
ATOM 904 C CA . SER A 1 120 ? -9.023 11.078 6.602 1 98.38 120 SER A CA 1
ATOM 905 C C . SER A 1 120 ? -10.484 11.438 6.367 1 98.38 120 SER A C 1
ATOM 907 O O . SER A 1 120 ? -10.805 12.586 6.047 1 98.38 120 SER A O 1
ATOM 909 N N . LYS A 1 121 ? -11.352 10.445 6.527 1 98 121 LYS A N 1
ATOM 910 C CA . LYS A 1 121 ? -12.781 10.695 6.402 1 98 121 LYS A CA 1
ATOM 911 C C . LYS A 1 121 ? -13.258 11.664 7.477 1 98 121 LYS A C 1
ATOM 913 O O . LYS A 1 121 ? -13.938 12.656 7.176 1 98 121 LYS A O 1
ATOM 918 N N . ALA A 1 122 ? -12.867 11.406 8.695 1 97.38 122 ALA A N 1
ATOM 919 C CA . ALA A 1 122 ? -13.273 12.242 9.828 1 97.38 122 ALA A CA 1
ATOM 920 C C . ALA A 1 122 ? -12.727 13.656 9.695 1 97.38 122 ALA A C 1
ATOM 922 O O . ALA A 1 122 ? -13.312 14.609 10.219 1 97.38 122 ALA A O 1
ATOM 923 N N . PHE A 1 123 ? -11.633 13.773 8.984 1 97.56 123 PHE A N 1
ATOM 924 C CA . PHE A 1 123 ? -10.977 15.07 8.812 1 97.56 123 PHE A CA 1
ATOM 925 C C . PHE A 1 123 ? -11.438 15.742 7.527 1 97.56 123 PHE A C 1
ATOM 927 O O . PHE A 1 123 ? -10.812 16.703 7.066 1 97.56 123 PHE A O 1
ATOM 934 N N . ASP A 1 124 ? -12.492 15.164 6.902 1 95.81 124 ASP A N 1
ATOM 935 C CA . ASP A 1 124 ? -13.078 15.672 5.668 1 95.81 124 ASP A CA 1
ATOM 936 C C . ASP A 1 124 ? -12.039 15.766 4.559 1 95.81 124 ASP A C 1
ATOM 938 O O . ASP A 1 124 ? -12.008 16.75 3.805 1 95.81 124 ASP A O 1
ATOM 942 N N . ALA A 1 125 ? -11.172 14.812 4.453 1 97.75 125 ALA A N 1
ATOM 943 C CA . ALA A 1 125 ? -10.047 14.867 3.525 1 97.75 125 ALA A CA 1
ATOM 944 C C . ALA A 1 125 ? -9.969 13.594 2.688 1 97.75 125 ALA A C 1
ATOM 946 O O . ALA A 1 125 ? -8.938 13.32 2.066 1 97.75 125 ALA A O 1
ATOM 947 N N . LEU A 1 126 ? -11 12.797 2.705 1 98.06 126 LEU A N 1
ATOM 948 C CA . LEU A 1 126 ? -11.039 11.57 1.924 1 98.06 126 LEU A CA 1
ATOM 949 C C . LEU A 1 126 ? -11.703 11.797 0.572 1 98.06 126 LEU A C 1
ATOM 951 O O . LEU A 1 126 ? -12.734 12.469 0.49 1 98.06 126 LEU A O 1
ATOM 955 N N . PHE A 1 127 ? -11.18 11.328 -0.47 1 97.81 127 PHE A N 1
ATOM 956 C CA . PHE A 1 127 ? -11.789 11.445 -1.791 1 97.81 127 PHE A CA 1
ATOM 957 C C . PHE A 1 127 ? -11.625 10.141 -2.572 1 97.81 127 PHE A C 1
ATOM 959 O O . PHE A 1 127 ? -10.812 9.289 -2.217 1 97.81 127 PHE A O 1
ATOM 966 N N . ASP A 1 128 ? -12.422 9.969 -3.561 1 97.94 128 ASP A N 1
ATOM 967 C CA . ASP A 1 128 ? -12.336 8.773 -4.395 1 97.94 128 ASP A CA 1
ATOM 968 C C . ASP A 1 128 ? -11.117 8.836 -5.316 1 97.94 128 ASP A C 1
ATOM 970 O O . ASP A 1 128 ? -11.07 9.656 -6.234 1 97.94 128 ASP A O 1
ATOM 974 N N . ALA A 1 129 ? -10.164 8.008 -5.035 1 98 129 ALA A N 1
ATOM 975 C CA . ALA A 1 129 ? -8.953 7.926 -5.84 1 98 129 ALA A CA 1
ATOM 976 C C . ALA A 1 129 ? -8.797 6.539 -6.461 1 98 129 ALA A C 1
ATOM 978 O O . ALA A 1 129 ? -7.68 6.09 -6.73 1 98 129 ALA A O 1
ATOM 979 N N . SER A 1 130 ? -9.867 5.824 -6.68 1 97.12 130 SER A N 1
ATOM 980 C CA . SER A 1 130 ? -9.844 4.422 -7.086 1 97.12 130 SER A CA 1
ATOM 981 C C . SER A 1 130 ? -9.227 4.262 -8.469 1 97.12 130 SER A C 1
ATOM 983 O O . SER A 1 130 ? -8.648 3.215 -8.781 1 97.12 130 SER A O 1
ATOM 985 N N . LYS A 1 131 ? -9.273 5.27 -9.281 1 94.25 131 LYS A N 1
ATOM 986 C CA . LYS A 1 131 ? -8.711 5.195 -10.617 1 94.25 131 LYS A CA 1
ATOM 987 C C . LYS A 1 131 ? -7.195 4.992 -10.57 1 94.25 131 LYS A C 1
ATOM 989 O O . LYS A 1 131 ? -6.625 4.293 -11.406 1 94.25 131 LYS A O 1
ATOM 994 N N . PHE A 1 132 ? -6.57 5.516 -9.531 1 94.44 132 PHE A N 1
ATOM 995 C CA . PHE A 1 132 ? -5.113 5.496 -9.477 1 94.44 132 PHE A CA 1
ATOM 996 C C . PHE A 1 132 ? -4.629 4.508 -8.414 1 94.44 132 PHE A C 1
ATOM 998 O O . PHE A 1 132 ? -3.625 3.822 -8.617 1 94.44 132 PHE A O 1
ATOM 1005 N N . PHE A 1 133 ? -5.402 4.441 -7.316 1 97.62 133 PHE A N 1
ATOM 1006 C CA . PHE A 1 133 ? -4.879 3.738 -6.156 1 97.62 133 PHE A CA 1
ATOM 1007 C C . PHE A 1 133 ? -5.742 2.531 -5.816 1 97.62 133 PHE A C 1
ATOM 1009 O O . PHE A 1 133 ? -5.359 1.697 -4.992 1 97.62 133 PHE A O 1
ATOM 1016 N N . GLY A 1 134 ? -6.98 2.477 -6.418 1 97.44 134 GLY A N 1
ATOM 1017 C CA . GLY A 1 134 ? -7.852 1.329 -6.219 1 97.44 134 GLY A CA 1
ATOM 1018 C C . GLY A 1 134 ? -8.875 1.542 -5.117 1 97.44 134 GLY A C 1
ATOM 1019 O O . GLY A 1 134 ? -9.789 0.735 -4.949 1 97.44 134 GLY A O 1
ATOM 1020 N N . ASN A 1 135 ? -8.734 2.604 -4.379 1 98.19 135 ASN A N 1
ATOM 1021 C CA . ASN A 1 135 ? -9.648 2.947 -3.293 1 98.19 135 ASN A CA 1
ATOM 1022 C C . ASN A 1 135 ? -9.594 4.438 -2.963 1 98.19 135 ASN A C 1
ATOM 1024 O O . ASN A 1 135 ? -8.961 5.211 -3.68 1 98.19 135 ASN A O 1
ATOM 1028 N N . SER A 1 136 ? -10.398 4.867 -1.967 1 98.44 136 SER A N 1
ATOM 1029 C CA . SER A 1 136 ? -10.336 6.246 -1.5 1 98.44 136 SER A CA 1
ATOM 1030 C C . SER A 1 136 ? -9.008 6.535 -0.806 1 98.44 136 SER A C 1
ATOM 1032 O O . SER A 1 136 ? -8.43 5.652 -0.165 1 98.44 136 SER A O 1
ATOM 1034 N N . ARG A 1 137 ? -8.594 7.73 -0.981 1 98.69 137 ARG A N 1
ATOM 1035 C CA . ARG A 1 137 ? -7.324 8.172 -0.414 1 98.69 137 ARG A CA 1
ATOM 1036 C C . ARG A 1 137 ? -7.457 9.562 0.198 1 98.69 137 ARG A C 1
ATOM 1038 O O . ARG A 1 137 ? -8.484 10.227 0.028 1 98.69 137 ARG A O 1
ATOM 1045 N N . SER A 1 138 ? -6.473 9.945 0.915 1 98.5 138 SER A N 1
ATOM 1046 C CA . SER A 1 138 ? -6.422 11.305 1.437 1 98.5 138 SER A CA 1
ATOM 1047 C C . SER A 1 138 ? -6.215 12.32 0.316 1 98.5 138 SER A C 1
ATOM 1049 O O . SER A 1 138 ? -5.414 12.094 -0.593 1 98.5 138 SER A O 1
ATOM 1051 N N . LYS A 1 139 ? -6.953 13.422 0.44 1 98 139 LYS A N 1
ATOM 1052 C CA . LYS A 1 139 ? -6.559 14.609 -0.313 1 98 139 LYS A CA 1
ATOM 1053 C C . LYS A 1 139 ? -5.16 15.07 0.089 1 98 139 LYS A C 1
ATOM 1055 O O . LYS A 1 139 ? -4.684 14.75 1.179 1 98 139 LYS A O 1
ATOM 1060 N N . ARG A 1 140 ? -4.559 15.781 -0.854 1 98.38 140 ARG A N 1
ATOM 1061 C CA . ARG A 1 140 ? -3.293 16.406 -0.476 1 98.38 140 ARG A CA 1
ATOM 1062 C C . ARG A 1 140 ? -3.523 17.719 0.242 1 98.38 140 ARG A C 1
ATOM 1064 O O . ARG A 1 140 ? -4.223 18.594 -0.271 1 98.38 140 ARG A O 1
ATOM 1071 N N . TYR A 1 141 ? -2.971 17.859 1.396 1 98.38 141 TYR A N 1
ATOM 1072 C CA . TYR A 1 141 ? -3.121 19.078 2.184 1 98.38 141 TYR A CA 1
ATOM 1073 C C . TYR A 1 141 ? -2.033 19.188 3.246 1 98.38 141 TYR A C 1
ATOM 1075 O O . TYR A 1 141 ? -1.305 18.219 3.49 1 98.38 141 TYR A O 1
ATOM 1083 N N . ALA A 1 142 ? -1.881 20.297 3.816 1 98.75 142 ALA A N 1
ATOM 1084 C CA . ALA A 1 142 ? -1.154 20.531 5.062 1 98.75 142 ALA A CA 1
ATOM 1085 C C . ALA A 1 142 ? -1.98 21.375 6.031 1 98.75 142 ALA A C 1
ATOM 1087 O O . ALA A 1 142 ? -2.621 22.344 5.625 1 98.75 142 ALA A O 1
ATOM 1088 N N . ALA A 1 143 ? -2.039 20.953 7.238 1 98.75 143 ALA A N 1
ATOM 1089 C CA . ALA A 1 143 ? -2.744 21.688 8.289 1 98.75 143 ALA A CA 1
ATOM 1090 C C . ALA A 1 143 ? -1.796 22.078 9.414 1 98.75 143 ALA A C 1
ATOM 1092 O O . ALA A 1 143 ? -1.039 21.234 9.922 1 98.75 143 ALA A O 1
ATOM 1093 N N . LEU A 1 144 ? -1.778 23.297 9.742 1 98.88 144 LEU A N 1
ATOM 1094 C CA . LEU A 1 144 ? -1.104 23.75 10.945 1 98.88 144 LEU A CA 1
ATOM 1095 C C . LEU A 1 144 ? -1.997 23.594 12.172 1 98.88 144 LEU A C 1
ATOM 1097 O O . LEU A 1 144 ? -3.123 24.094 12.195 1 98.88 144 LEU A O 1
ATOM 1101 N N . ILE A 1 145 ? -1.508 22.875 13.125 1 98.81 145 ILE A N 1
ATOM 1102 C CA . ILE A 1 145 ? -2.289 22.547 14.312 1 98.81 145 ILE A CA 1
ATOM 1103 C C . ILE A 1 145 ? -1.766 23.328 15.516 1 98.81 145 ILE A C 1
ATOM 1105 O O . ILE A 1 145 ? -0.554 23.422 15.719 1 98.81 145 ILE A O 1
ATOM 1109 N N . GLN A 1 146 ? -2.674 23.891 16.234 1 98.81 146 GLN A N 1
ATOM 1110 C CA . GLN A 1 146 ? -2.361 24.516 17.516 1 98.81 146 GLN A CA 1
ATOM 1111 C C . GLN A 1 146 ? -3.293 24.016 18.609 1 98.81 146 GLN A C 1
ATOM 1113 O O . GLN A 1 146 ? -4.508 24.188 18.547 1 98.81 146 GLN A O 1
ATOM 1118 N N . ASP A 1 147 ? -2.738 23.344 19.578 1 98.62 147 ASP A N 1
ATOM 1119 C CA . ASP A 1 147 ? -3.471 22.844 20.734 1 98.62 147 ASP A CA 1
ATOM 1120 C C . ASP A 1 147 ? -4.672 22 20.297 1 98.62 147 ASP A C 1
ATOM 1122 O O . ASP A 1 147 ? -5.789 22.219 20.766 1 98.62 147 ASP A O 1
ATOM 1126 N N . GLY A 1 148 ? -4.414 21.203 19.297 1 98.56 148 GLY A N 1
ATOM 1127 C CA . GLY A 1 148 ? -5.375 20.188 18.891 1 98.56 148 GLY A CA 1
ATOM 1128 C C . GLY A 1 148 ? -6.383 20.688 17.875 1 98.56 148 GLY A C 1
ATOM 1129 O O . GLY A 1 148 ? -7.27 19.938 17.453 1 98.56 148 GLY A O 1
ATOM 1130 N N . LYS A 1 149 ? -6.18 21.953 17.469 1 98.5 149 LYS A N 1
ATOM 1131 C CA . LYS A 1 149 ? -7.129 22.531 16.516 1 98.5 149 LYS A CA 1
ATOM 1132 C C . LYS A 1 149 ? -6.418 23.031 15.266 1 98.5 149 LYS A C 1
ATOM 1134 O O . LYS A 1 149 ? -5.27 23.484 15.336 1 98.5 149 LYS A O 1
ATOM 1139 N N . VAL A 1 150 ? -7.145 23 14.203 1 98.62 150 VAL A N 1
ATOM 1140 C CA . VAL A 1 150 ? -6.609 23.516 12.945 1 98.62 150 VAL A CA 1
ATOM 1141 C C . VAL A 1 150 ? -6.516 25.031 13 1 98.62 150 VAL A C 1
ATOM 1143 O O . VAL A 1 150 ? -7.531 25.719 13.148 1 98.62 150 VAL A O 1
ATOM 1146 N N . LYS A 1 151 ? -5.367 25.5 12.906 1 98.44 151 LYS A N 1
ATOM 1147 C CA . LYS A 1 151 ? -5.137 26.938 12.852 1 98.44 151 LYS A CA 1
ATOM 1148 C C . LYS A 1 151 ? -5.211 27.453 11.422 1 98.44 151 LYS A C 1
ATOM 1150 O O . LYS A 1 151 ? -5.746 28.547 11.172 1 98.44 151 LYS A O 1
ATOM 1155 N N . ASP A 1 152 ? -4.637 26.75 10.523 1 98.06 152 ASP A N 1
ATOM 1156 C CA . ASP A 1 152 ? -4.629 27.062 9.094 1 98.06 152 ASP A CA 1
ATOM 1157 C C . ASP A 1 152 ? -4.543 25.797 8.258 1 98.06 152 ASP A C 1
ATOM 1159 O O . ASP A 1 152 ? -4.09 24.75 8.742 1 98.06 152 ASP A O 1
ATOM 1163 N N . VAL A 1 153 ? -4.965 25.891 7.012 1 98 153 VAL A N 1
ATOM 1164 C CA . VAL A 1 153 ? -4.961 24.734 6.137 1 98 153 VAL A CA 1
ATOM 1165 C C . VAL A 1 153 ? -4.539 25.141 4.727 1 98 153 VAL A C 1
ATOM 1167 O O . VAL A 1 153 ? -4.949 26.203 4.234 1 98 153 VAL A O 1
ATOM 1170 N N . PHE A 1 154 ? -3.762 24.344 4.129 1 98.06 154 PHE A N 1
ATOM 1171 C CA . PHE A 1 154 ? -3.277 24.453 2.756 1 98.06 154 PHE A CA 1
ATOM 1172 C C . PHE A 1 154 ? -3.697 23.25 1.929 1 98.06 154 PHE A C 1
ATOM 1174 O O . PHE A 1 154 ? -3.043 22.203 1.971 1 98.06 154 PHE A O 1
ATOM 1181 N N . GLU A 1 155 ? -4.73 23.344 1.195 1 96.69 155 GLU A N 1
ATOM 1182 C CA . GLU A 1 155 ? -5.285 22.234 0.438 1 96.69 155 GLU A CA 1
ATOM 1183 C C . GLU A 1 155 ? -5.047 22.406 -1.06 1 96.69 155 GLU A C 1
ATOM 1185 O O . GLU A 1 155 ? -5.047 23.531 -1.566 1 96.69 155 GLU A O 1
ATOM 1190 N N . GLU A 1 156 ? -4.871 21.344 -1.639 1 97.12 156 GLU A N 1
ATOM 1191 C CA . GLU A 1 156 ? -4.836 21.359 -3.098 1 97.12 156 GLU A CA 1
ATOM 1192 C C . GLU A 1 156 ? -6.238 21.281 -3.688 1 97.12 156 GLU A C 1
ATOM 1194 O O . GLU A 1 156 ? -6.965 20.312 -3.459 1 97.12 156 GLU A O 1
ATOM 1199 N N . PRO A 1 157 ? -6.664 22.266 -4.461 1 94.5 157 PRO A N 1
ATOM 1200 C CA . PRO A 1 157 ? -8.047 22.312 -4.934 1 94.5 157 PRO A CA 1
ATOM 1201 C C . PRO A 1 157 ? -8.438 21.062 -5.746 1 94.5 157 PRO A C 1
ATOM 1203 O O . PRO A 1 157 ? -9.602 20.672 -5.746 1 94.5 157 PRO A O 1
ATOM 1206 N N . ASP A 1 158 ? -7.5 20.516 -6.453 1 95.44 158 ASP A N 1
ATOM 1207 C CA . ASP A 1 158 ? -7.809 19.344 -7.254 1 95.44 158 ASP A CA 1
ATOM 1208 C C . ASP A 1 158 ? -7.465 18.062 -6.504 1 95.44 158 ASP A C 1
ATOM 1210 O O . ASP A 1 158 ? -7.418 16.984 -7.094 1 95.44 158 ASP A O 1
ATOM 1214 N N . ASN A 1 159 ? -7.012 18.109 -5.285 1 96.06 159 ASN A N 1
ATOM 1215 C CA . ASN A 1 159 ? -6.793 17.016 -4.34 1 96.06 159 ASN A CA 1
ATOM 1216 C C . ASN A 1 159 ? -5.41 16.406 -4.508 1 96.06 159 ASN A C 1
ATOM 1218 O O . ASN A 1 159 ? -4.938 15.672 -3.629 1 96.06 159 ASN A O 1
ATOM 1222 N N . VAL A 1 160 ? -4.664 16.688 -5.629 1 95.38 160 VAL A N 1
ATOM 1223 C CA . VAL A 1 160 ? -3.498 15.844 -5.852 1 95.38 160 VAL A CA 1
ATOM 1224 C C . VAL A 1 160 ? -2.301 16.703 -6.25 1 95.38 160 VAL A C 1
ATOM 1226 O O . VAL A 1 160 ? -1.153 16.266 -6.145 1 95.38 160 VAL A O 1
ATOM 1229 N N . SER A 1 161 ? -2.564 17.906 -6.73 1 96.19 161 SER A N 1
ATOM 1230 C CA . SER A 1 161 ? -1.441 18.75 -7.129 1 96.19 161 SER A CA 1
ATOM 1231 C C . SER A 1 161 ? -0.591 19.141 -5.922 1 96.19 161 SER A C 1
ATOM 1233 O O . SER A 1 161 ? -0.946 18.828 -4.781 1 96.19 161 SER A O 1
ATOM 1235 N N . LEU A 1 162 ? 0.551 19.703 -6.18 1 97.62 162 LEU A N 1
ATOM 1236 C CA . LEU A 1 162 ? 1.471 20.125 -5.129 1 97.62 162 LEU A CA 1
ATOM 1237 C C . LEU A 1 162 ? 1.884 21.578 -5.316 1 97.62 162 LEU A C 1
ATOM 1239 O O . LEU A 1 162 ? 2.805 21.859 -6.082 1 97.62 162 LEU A O 1
ATOM 1243 N N . LYS A 1 163 ? 1.159 22.391 -4.715 1 97.12 163 LYS A N 1
ATOM 1244 C CA . LYS A 1 163 ? 1.441 23.828 -4.734 1 97.12 163 LYS A CA 1
ATOM 1245 C C . LYS A 1 163 ? 1.166 24.453 -3.375 1 97.12 163 LYS A C 1
ATOM 1247 O O . LYS A 1 163 ? 2.092 24.891 -2.689 1 97.12 163 LYS A O 1
ATOM 1252 N N . GLU A 1 164 ? -0.064 24.406 -2.965 1 97.25 164 GLU A N 1
ATOM 1253 C CA . GLU A 1 164 ? -0.468 25.031 -1.707 1 97.25 164 GLU A CA 1
ATOM 1254 C C . GLU A 1 164 ? 0.148 24.312 -0.513 1 97.25 164 GLU A C 1
ATOM 1256 O O . GLU A 1 164 ? 0.57 24.938 0.455 1 97.25 164 GLU A O 1
ATOM 1261 N N . SER A 1 165 ? 0.248 22.984 -0.595 1 98.44 165 SER A N 1
ATOM 1262 C CA . SER A 1 165 ? 0.658 22.156 0.533 1 98.44 165 SER A CA 1
ATOM 1263 C C . SER A 1 165 ? 2.166 21.922 0.533 1 98.44 165 SER A C 1
ATOM 1265 O O . SER A 1 165 ? 2.699 21.266 1.427 1 98.44 165 SER A O 1
ATOM 1267 N N . ASP A 1 166 ? 2.842 22.547 -0.365 1 98.62 166 ASP A N 1
ATOM 1268 C CA . ASP A 1 166 ? 4.293 22.422 -0.439 1 98.62 166 ASP A CA 1
ATOM 1269 C C . ASP A 1 166 ? 4.957 22.953 0.826 1 98.62 166 ASP A C 1
ATOM 1271 O O . ASP A 1 166 ? 4.57 24.016 1.337 1 98.62 166 ASP A O 1
ATOM 1275 N N . ALA A 1 167 ? 5.996 22.203 1.312 1 98.69 167 ALA A N 1
ATOM 1276 C CA . ALA A 1 167 ? 6.637 22.547 2.582 1 98.69 167 ALA A CA 1
ATOM 1277 C C . ALA A 1 167 ? 7.172 23.969 2.568 1 98.69 167 ALA A C 1
ATOM 1279 O O . ALA A 1 167 ? 7.09 24.688 3.572 1 98.69 167 ALA A O 1
ATOM 1280 N N . SER A 1 168 ? 7.727 24.359 1.416 1 98.19 168 SER A N 1
ATOM 1281 C CA . SER A 1 168 ? 8.297 25.703 1.328 1 98.19 168 SER A CA 1
ATOM 1282 C C . SER A 1 168 ? 7.227 26.781 1.498 1 98.19 168 SER A C 1
ATOM 1284 O O . SER A 1 168 ? 7.484 27.828 2.076 1 98.19 168 SER A O 1
ATOM 1286 N N . ASN A 1 169 ? 6.012 26.531 0.96 1 98.62 169 ASN A N 1
ATOM 1287 C CA . ASN A 1 169 ? 4.898 27.453 1.133 1 98.62 169 ASN A CA 1
ATOM 1288 C C . ASN A 1 169 ? 4.375 27.438 2.566 1 98.62 169 ASN A C 1
ATOM 1290 O O . ASN A 1 169 ? 4.137 28.5 3.156 1 98.62 169 ASN A O 1
ATOM 1294 N N . VAL A 1 170 ? 4.219 26.281 3.127 1 98.75 170 VAL A N 1
ATOM 1295 C CA . VAL A 1 170 ? 3.59 26.109 4.434 1 98.75 170 VAL A CA 1
ATOM 1296 C C . VAL A 1 170 ? 4.488 26.703 5.516 1 98.75 170 VAL A C 1
ATOM 1298 O O . VAL A 1 170 ? 4.016 27.422 6.398 1 98.75 170 VAL A O 1
ATOM 1301 N N . VAL A 1 171 ? 5.785 26.438 5.48 1 98.56 171 VAL A N 1
ATOM 1302 C CA . VAL A 1 171 ? 6.688 26.875 6.539 1 98.56 171 VAL A CA 1
ATOM 1303 C C . VAL A 1 171 ? 6.793 28.406 6.531 1 98.56 171 VAL A C 1
ATOM 1305 O O . VAL A 1 171 ? 6.922 29.031 7.586 1 98.56 171 VAL A O 1
ATOM 1308 N N . LYS A 1 172 ? 6.684 29 5.344 1 97.44 172 LYS A N 1
ATOM 1309 C CA . LYS A 1 172 ? 6.715 30.453 5.219 1 97.44 172 LYS A CA 1
ATOM 1310 C C . LYS A 1 172 ? 5.527 31.094 5.93 1 97.44 172 LYS A C 1
ATOM 1312 O O . LYS A 1 172 ? 5.641 32.188 6.477 1 97.44 172 LYS A O 1
ATOM 1317 N N . ASN A 1 173 ? 4.445 30.375 5.93 1 96.12 173 ASN A N 1
ATOM 1318 C CA . ASN A 1 173 ? 3.205 30.938 6.469 1 96.12 173 ASN A CA 1
ATOM 1319 C C . ASN A 1 173 ? 2.922 30.406 7.871 1 96.12 173 ASN A C 1
ATOM 1321 O O . ASN A 1 173 ? 1.872 30.688 8.453 1 96.12 173 ASN A O 1
ATOM 1325 N N . ALA A 1 174 ? 3.781 29.609 8.438 1 95.69 174 ALA A N 1
ATOM 1326 C CA . ALA A 1 174 ? 3.617 29.031 9.766 1 95.69 174 ALA A CA 1
ATOM 1327 C C . ALA A 1 174 ? 3.979 30.031 10.859 1 95.69 174 ALA A C 1
ATOM 1329 O O . ALA A 1 174 ? 4.789 30.938 10.633 1 95.69 174 ALA A O 1
ATOM 1330 N N . MET B 1 1 ? -52.688 -36.594 1.992 1 35 1 MET B N 1
ATOM 1331 C CA . MET B 1 1 ? -51.375 -36.906 1.387 1 35 1 MET B CA 1
ATOM 1332 C C . MET B 1 1 ? -50.5 -35.656 1.285 1 35 1 MET B C 1
ATOM 1334 O O . MET B 1 1 ? -50.719 -34.812 0.432 1 35 1 MET B O 1
ATOM 1338 N N . PHE B 1 2 ? -50.031 -35.062 2.461 1 43.94 2 PHE B N 1
ATOM 1339 C CA . PHE B 1 2 ? -49.25 -33.844 2.684 1 43.94 2 PHE B CA 1
ATOM 1340 C C . PHE B 1 2 ? -47.844 -33.969 2.096 1 43.94 2 PHE B C 1
ATOM 1342 O O . PHE B 1 2 ? -47.062 -34.844 2.514 1 43.94 2 PHE B O 1
ATOM 1349 N N . ARG B 1 3 ? -47.688 -33.656 0.751 1 43.91 3 ARG B N 1
ATOM 1350 C CA . ARG B 1 3 ? -46.406 -33.656 0.057 1 43.91 3 ARG B CA 1
ATOM 1351 C C . ARG B 1 3 ? -45.406 -32.719 0.751 1 43.91 3 ARG B C 1
ATOM 1353 O O . ARG B 1 3 ? -45.656 -31.531 0.916 1 43.91 3 ARG B O 1
ATOM 1360 N N . SER B 1 4 ? -44.531 -33.281 1.617 1 47.34 4 SER B N 1
ATOM 1361 C CA . SER B 1 4 ? -43.406 -32.625 2.252 1 47.34 4 SER B CA 1
ATOM 1362 C C . SER B 1 4 ? -42.5 -31.938 1.217 1 47.34 4 SER B C 1
ATOM 1364 O O . SER B 1 4 ? -42.062 -32.594 0.268 1 47.34 4 SER B O 1
ATOM 1366 N N . VAL B 1 5 ? -42.719 -30.703 0.946 1 49 5 VAL B N 1
ATOM 1367 C CA . VAL B 1 5 ? -41.812 -29.922 0.123 1 49 5 VAL B CA 1
ATOM 1368 C C . VAL B 1 5 ? -40.375 -30.016 0.687 1 49 5 VAL B C 1
ATOM 1370 O O . VAL B 1 5 ? -40.125 -29.578 1.812 1 49 5 VAL B O 1
ATOM 1373 N N . SER B 1 6 ? -39.688 -31.047 0.338 1 44.19 6 SER B N 1
ATOM 1374 C CA . SER B 1 6 ? -38.281 -31.125 0.711 1 44.19 6 SER B CA 1
ATOM 1375 C C . SER B 1 6 ? -37.5 -29.906 0.238 1 44.19 6 SER B C 1
ATOM 1377 O O . SER B 1 6 ? -37.531 -29.562 -0.948 1 44.19 6 SER B O 1
ATOM 1379 N N . ARG B 1 7 ? -37.469 -28.891 1.075 1 43.78 7 ARG B N 1
ATOM 1380 C CA . ARG B 1 7 ? -36.625 -27.75 0.762 1 43.78 7 ARG B CA 1
ATOM 1381 C C . ARG B 1 7 ? -35.188 -28.219 0.483 1 43.78 7 ARG B C 1
ATOM 1383 O O . ARG B 1 7 ? -34.562 -28.875 1.325 1 43.78 7 ARG B O 1
ATOM 1390 N N . SER B 1 8 ? -34.844 -28.484 -0.756 1 36.94 8 SER B N 1
ATOM 1391 C CA . SER B 1 8 ? -33.438 -28.719 -1.109 1 36.94 8 SER B CA 1
ATOM 1392 C C . SER B 1 8 ? -32.531 -27.656 -0.501 1 36.94 8 SER B C 1
ATOM 1394 O O . SER B 1 8 ? -32.781 -26.453 -0.666 1 36.94 8 SER B O 1
ATOM 1396 N N . ALA B 1 9 ? -31.953 -27.984 0.671 1 39.31 9 ALA B N 1
ATOM 1397 C CA . ALA B 1 9 ? -30.922 -27.109 1.249 1 39.31 9 ALA B CA 1
ATOM 1398 C C . ALA B 1 9 ? -30 -26.562 0.17 1 39.31 9 ALA B C 1
ATOM 1400 O O . ALA B 1 9 ? -29.562 -27.312 -0.714 1 39.31 9 ALA B O 1
ATOM 1401 N N . ALA B 1 10 ? -30.016 -25.328 0.047 1 41.78 10 ALA B N 1
ATOM 1402 C CA . ALA B 1 10 ? -29.125 -24.625 -0.858 1 41.78 10 ALA B CA 1
ATOM 1403 C C . ALA B 1 10 ? -27.703 -25.188 -0.769 1 41.78 10 ALA B C 1
ATOM 1405 O O . ALA B 1 10 ? -27.219 -25.469 0.325 1 41.78 10 ALA B O 1
ATOM 1406 N N . PRO B 1 11 ? -27.094 -25.781 -1.734 1 36 11 PRO B N 1
ATOM 1407 C CA . PRO B 1 11 ? -25.703 -26.219 -1.576 1 36 11 PRO B CA 1
ATOM 1408 C C . PRO B 1 11 ? -24.859 -25.234 -0.779 1 36 11 PRO B C 1
ATOM 1410 O O . PRO B 1 11 ? -25.125 -24.031 -0.8 1 36 11 PRO B O 1
ATOM 1413 N N . LYS B 1 12 ? -24.344 -25.719 0.281 1 37.78 12 LYS B N 1
ATOM 1414 C CA . LYS B 1 12 ? -23.328 -24.984 1.025 1 37.78 12 LYS B CA 1
ATOM 1415 C C . LYS B 1 12 ? -22.469 -24.141 0.092 1 37.78 12 LYS B C 1
ATOM 1417 O O . LYS B 1 12 ? -21.984 -24.625 -0.929 1 37.78 12 LYS B O 1
ATOM 1422 N N . GLN B 1 13 ? -22.719 -22.969 -0.049 1 37.22 13 GLN B N 1
ATOM 1423 C CA . GLN B 1 13 ? -21.797 -22.047 -0.704 1 37.22 13 GLN B CA 1
ATOM 1424 C C . GLN B 1 13 ? -20.344 -22.469 -0.49 1 37.22 13 GLN B C 1
ATOM 1426 O O . GLN B 1 13 ? -19.875 -22.531 0.647 1 37.22 13 GLN B O 1
ATOM 1431 N N . PHE B 1 14 ? -19.844 -23.438 -1.05 1 38 14 PHE B N 1
ATOM 1432 C CA . PHE B 1 14 ? -18.453 -23.891 -0.949 1 38 14 PHE B CA 1
ATOM 1433 C C . PHE B 1 14 ? -17.516 -22.688 -0.874 1 38 14 PHE B C 1
ATOM 1435 O O . PHE B 1 14 ? -17.688 -21.703 -1.593 1 38 14 PHE B O 1
ATOM 1442 N N . VAL B 1 15 ? -17.078 -22.312 0.282 1 47.31 15 VAL B N 1
ATOM 1443 C CA . VAL B 1 15 ? -15.969 -21.375 0.407 1 47.31 15 VAL B CA 1
ATOM 1444 C C . VAL B 1 15 ? -15.062 -21.469 -0.817 1 47.31 15 VAL B C 1
ATOM 1446 O O . VAL B 1 15 ? -14.445 -22.516 -1.053 1 47.31 15 VAL B O 1
ATOM 1449 N N . ARG B 1 16 ? -15.398 -20.812 -1.944 1 59.41 16 ARG B N 1
ATOM 1450 C CA . ARG B 1 16 ? -14.773 -20.984 -3.248 1 59.41 16 ARG B CA 1
ATOM 1451 C C . ARG B 1 16 ? -13.328 -20.5 -3.225 1 59.41 16 ARG B C 1
ATOM 1453 O O . ARG B 1 16 ? -13.031 -19.438 -2.689 1 59.41 16 ARG B O 1
ATOM 1460 N N . TYR B 1 17 ? -12.289 -21.422 -3.219 1 75.94 17 TYR B N 1
ATOM 1461 C CA . TYR B 1 17 ? -10.852 -21.281 -3.443 1 75.94 17 TYR B CA 1
ATOM 1462 C C . TYR B 1 17 ? -10.516 -21.406 -4.926 1 75.94 17 TYR B C 1
ATOM 1464 O O . TYR B 1 17 ? -11.367 -21.797 -5.73 1 75.94 17 TYR B O 1
ATOM 1472 N N . VAL B 1 18 ? -9.336 -20.781 -5.215 1 92 18 VAL B N 1
ATOM 1473 C CA . VAL B 1 18 ? -8.797 -21.109 -6.527 1 92 18 VAL B CA 1
ATOM 1474 C C . VAL B 1 18 ? -8.898 -22.609 -6.77 1 92 18 VAL B C 1
ATOM 1476 O O . VAL B 1 18 ? -8.539 -23.406 -5.906 1 92 18 VAL B O 1
ATOM 1479 N N . SER B 1 19 ? -9.492 -22.984 -7.879 1 92.62 19 SER B N 1
ATOM 1480 C CA . SER B 1 19 ? -9.781 -24.391 -8.07 1 92.62 19 SER B CA 1
ATOM 1481 C C . SER B 1 19 ? -9.07 -24.953 -9.297 1 92.62 19 SER B C 1
ATOM 1483 O O . SER B 1 19 ? -8.938 -24.25 -10.312 1 92.62 19 SER B O 1
ATOM 1485 N N . LYS B 1 20 ? -8.703 -26.219 -9.18 1 95.25 20 LYS B N 1
ATOM 1486 C CA . LYS B 1 20 ? -8.148 -26.922 -10.336 1 95.25 20 LYS B CA 1
ATOM 1487 C C . LYS B 1 20 ? -9.109 -26.859 -11.523 1 95.25 20 LYS B C 1
ATOM 1489 O O . LYS B 1 20 ? -10.32 -27.031 -11.359 1 95.25 20 LYS B O 1
ATOM 1494 N N . GLY B 1 21 ? -8.547 -26.578 -12.664 1 96.44 21 GLY B N 1
ATOM 1495 C CA . GLY B 1 21 ? -9.336 -26.531 -13.883 1 96.44 21 GLY B CA 1
ATOM 1496 C C . GLY B 1 21 ? -9.898 -25.156 -14.18 1 96.44 21 GLY B C 1
ATOM 1497 O O . GLY B 1 21 ? -10.305 -24.875 -15.312 1 96.44 21 GLY B O 1
ATOM 1498 N N . GLN B 1 22 ? -9.852 -24.344 -13.25 1 96.12 22 GLN B N 1
ATOM 1499 C CA . GLN B 1 22 ? -10.383 -22.984 -13.391 1 96.12 22 GLN B CA 1
ATOM 1500 C C . GLN B 1 22 ? -9.523 -22.172 -14.344 1 96.12 22 GLN B C 1
ATOM 1502 O O . GLN B 1 22 ? -8.297 -22.266 -14.328 1 96.12 22 GLN B O 1
ATOM 1507 N N . GLU B 1 23 ? -10.18 -21.359 -15.18 1 97.69 23 GLU B N 1
ATOM 1508 C CA . GLU B 1 23 ? -9.461 -20.422 -16.047 1 97.69 23 GLU B CA 1
ATOM 1509 C C . GLU B 1 23 ? -8.945 -19.234 -15.242 1 97.69 23 GLU B C 1
ATOM 1511 O O . GLU B 1 23 ? -9.609 -18.766 -14.305 1 97.69 23 GLU B O 1
ATOM 1516 N N . VAL B 1 24 ? -7.781 -18.75 -15.656 1 98.5 24 VAL B N 1
ATOM 1517 C CA . VAL B 1 24 ? -7.293 -17.516 -15.062 1 98.5 24 VAL B CA 1
ATOM 1518 C C . VAL B 1 24 ? -8.211 -16.359 -15.453 1 98.5 24 VAL B C 1
ATOM 1520 O O . VAL B 1 24 ? -8.523 -16.188 -16.625 1 98.5 24 VAL B O 1
ATOM 1523 N N . PRO B 1 25 ? -8.625 -15.562 -14.508 1 98.19 25 PRO B N 1
ATOM 1524 C CA . PRO B 1 25 ? -9.586 -14.5 -14.789 1 98.19 25 PRO B CA 1
ATOM 1525 C C . PRO B 1 25 ? -9.039 -13.445 -15.75 1 98.19 25 PRO B C 1
ATOM 1527 O O . PRO B 1 25 ? -7.859 -13.086 -15.672 1 98.19 25 PRO B O 1
ATOM 1530 N N . LYS B 1 26 ? -9.914 -12.969 -16.578 1 97.5 26 LYS B N 1
ATOM 1531 C CA . LYS B 1 26 ? -9.586 -11.867 -17.484 1 97.5 26 LYS B CA 1
ATOM 1532 C C . LYS B 1 26 ? -9.891 -10.523 -16.828 1 97.5 26 LYS B C 1
ATOM 1534 O O . LYS B 1 26 ? -10.867 -9.859 -17.203 1 97.5 26 LYS B O 1
ATOM 1539 N N . VAL B 1 27 ? -9.117 -10.086 -15.906 1 97.5 27 VAL B N 1
ATOM 1540 C CA . VAL B 1 27 ? -9.211 -8.828 -15.18 1 97.5 27 VAL B CA 1
ATOM 1541 C C . VAL B 1 27 ? -7.898 -8.062 -15.297 1 97.5 27 VAL B C 1
ATOM 1543 O O . VAL B 1 27 ? -6.82 -8.648 -15.188 1 97.5 27 VAL B O 1
ATOM 1546 N N . ASN B 1 28 ? -7.969 -6.828 -15.539 1 95.62 28 ASN B N 1
ATOM 1547 C CA . ASN B 1 28 ? -6.762 -6.031 -15.719 1 95.62 28 ASN B CA 1
ATOM 1548 C C . ASN B 1 28 ? -6.027 -5.82 -14.398 1 95.62 28 ASN B C 1
ATOM 1550 O O . ASN B 1 28 ? -6.637 -5.441 -13.391 1 95.62 28 ASN B O 1
ATOM 1554 N N . LEU B 1 29 ? -4.789 -6.137 -14.461 1 98.62 29 LEU B N 1
ATOM 1555 C CA . LEU B 1 29 ? -3.824 -5.781 -13.422 1 98.62 29 LEU B CA 1
ATOM 1556 C C . LEU B 1 29 ? -2.896 -4.672 -13.906 1 98.62 29 LEU B C 1
ATOM 1558 O O . LEU B 1 29 ? -3.09 -4.121 -14.992 1 98.62 29 LEU B O 1
ATOM 1562 N N . PHE B 1 30 ? -1.954 -4.289 -13.055 1 98.56 30 PHE B N 1
ATOM 1563 C CA . PHE B 1 30 ? -1.066 -3.189 -13.406 1 98.56 30 PHE B CA 1
ATOM 1564 C C . PHE B 1 30 ? 0.371 -3.504 -13.016 1 98.56 30 PHE B C 1
ATOM 1566 O O . PHE B 1 30 ? 0.609 -4.266 -12.07 1 98.56 30 PHE B O 1
ATOM 1573 N N . LYS B 1 31 ? 1.291 -2.871 -13.836 1 96.81 31 LYS B N 1
ATOM 1574 C CA . LYS B 1 31 ? 2.717 -2.971 -13.539 1 96.81 31 LYS B CA 1
ATOM 1575 C C . LYS B 1 31 ? 3.34 -1.589 -13.359 1 96.81 31 LYS B C 1
ATOM 1577 O O . LYS B 1 31 ? 3.193 -0.721 -14.219 1 96.81 31 LYS B O 1
ATOM 1582 N N . ASP B 1 32 ? 3.852 -1.3 -12.242 1 94.94 32 ASP B N 1
ATOM 1583 C CA . ASP B 1 32 ? 4.727 -0.164 -11.977 1 94.94 32 ASP B CA 1
ATOM 1584 C C . ASP B 1 32 ? 3.924 1.126 -11.82 1 94.94 32 ASP B C 1
ATOM 1586 O O . ASP B 1 32 ? 4.348 2.047 -11.125 1 94.94 32 ASP B O 1
ATOM 1590 N N . SER B 1 33 ? 2.824 1.236 -12.617 1 96.56 33 SER B N 1
ATOM 1591 C CA . SER B 1 33 ? 2.006 2.443 -12.555 1 96.56 33 SER B CA 1
ATOM 1592 C C . SER B 1 33 ? 0.556 2.146 -12.922 1 96.56 33 SER B C 1
ATOM 1594 O O . SER B 1 33 ? 0.268 1.135 -13.562 1 96.56 33 SER B O 1
ATOM 1596 N N . PRO B 1 34 ? -0.326 3.066 -12.555 1 96.25 34 PRO B N 1
ATOM 1597 C CA . PRO B 1 34 ? -1.739 2.867 -12.883 1 96.25 34 PRO B CA 1
ATOM 1598 C C . PRO B 1 34 ? -2.01 2.918 -14.391 1 96.25 34 PRO B C 1
ATOM 1600 O O . PRO B 1 34 ? -3.051 2.445 -14.852 1 96.25 34 PRO B O 1
ATOM 1603 N N . GLY B 1 35 ? -1.118 3.512 -15.102 1 96.5 35 GLY B N 1
ATOM 1604 C CA . GLY B 1 35 ? -1.315 3.619 -16.547 1 96.5 35 GLY B CA 1
ATOM 1605 C C . GLY B 1 35 ? -0.79 2.418 -17.312 1 96.5 35 GLY B C 1
ATOM 1606 O O . GLY B 1 35 ? -1.001 2.305 -18.516 1 96.5 35 GLY B O 1
ATOM 1607 N N . ASN B 1 36 ? -0.112 1.521 -16.656 1 97.69 36 ASN B N 1
ATOM 1608 C CA . ASN B 1 36 ? 0.485 0.355 -17.297 1 97.69 36 ASN B CA 1
ATOM 1609 C C . ASN B 1 36 ? -0.312 -0.914 -17.016 1 97.69 36 ASN B C 1
ATOM 1611 O O . ASN B 1 36 ? 0.073 -1.715 -16.156 1 97.69 36 ASN B O 1
ATOM 1615 N N . GLU B 1 37 ? -1.308 -1.116 -17.812 1 97.81 37 GLU B N 1
ATOM 1616 C CA . GLU B 1 37 ? -2.184 -2.273 -17.656 1 97.81 37 GLU B CA 1
ATOM 1617 C C . GLU B 1 37 ? -1.473 -3.562 -18.047 1 97.81 37 GLU B C 1
ATOM 1619 O O . GLU B 1 37 ? -0.637 -3.564 -18.953 1 97.81 37 GLU B O 1
ATOM 1624 N N . PHE B 1 38 ? -1.803 -4.641 -17.391 1 97.94 38 PHE B N 1
ATOM 1625 C CA . PHE B 1 38 ? -1.252 -5.965 -17.641 1 97.94 38 PHE B CA 1
ATOM 1626 C C . PHE B 1 38 ? -2.346 -7.023 -17.594 1 97.94 38 PHE B C 1
ATOM 1628 O O . PHE B 1 38 ? -3.037 -7.168 -16.578 1 97.94 38 PHE B O 1
ATOM 1635 N N . ASN B 1 39 ? -2.514 -7.723 -18.641 1 97.31 39 ASN B N 1
ATOM 1636 C CA . ASN B 1 39 ? -3.482 -8.812 -18.688 1 97.31 39 ASN B CA 1
ATOM 1637 C C . ASN B 1 39 ? -2.832 -10.156 -18.391 1 97.31 39 ASN B C 1
ATOM 1639 O O . ASN B 1 39 ? -2.219 -10.766 -19.266 1 97.31 39 ASN B O 1
ATOM 1643 N N . LEU B 1 40 ? -3.023 -10.617 -17.203 1 98.44 40 LEU B N 1
ATOM 1644 C CA . LEU B 1 40 ? -2.373 -11.836 -16.75 1 98.44 40 LEU B CA 1
ATOM 1645 C C . LEU B 1 40 ? -2.916 -13.055 -17.484 1 98.44 40 LEU B C 1
ATOM 1647 O O . LEU B 1 40 ? -2.158 -13.961 -17.844 1 98.44 40 LEU B O 1
ATOM 1651 N N . ALA B 1 41 ? -4.184 -13.094 -17.75 1 98.44 41 ALA B N 1
ATOM 1652 C CA . ALA B 1 41 ? -4.789 -14.203 -18.484 1 98.44 41 ALA B CA 1
ATOM 1653 C C . ALA B 1 41 ? -4.137 -14.383 -19.844 1 98.44 41 ALA B C 1
ATOM 1655 O O . ALA B 1 41 ? -3.859 -15.508 -20.266 1 98.44 41 ALA B O 1
ATOM 1656 N N . ASP B 1 42 ? -3.875 -13.297 -20.5 1 98.19 42 ASP B N 1
ATOM 1657 C CA . ASP B 1 42 ? -3.221 -13.352 -21.797 1 98.19 42 ASP B CA 1
ATOM 1658 C C . ASP B 1 42 ? -1.776 -13.828 -21.672 1 98.19 42 ASP B C 1
ATOM 1660 O O . ASP B 1 42 ? -1.304 -14.625 -22.5 1 98.19 42 ASP B O 1
ATOM 1664 N N . ALA B 1 43 ? -1.076 -13.375 -20.656 1 97.81 43 ALA B N 1
ATOM 1665 C CA . ALA B 1 43 ? 0.34 -13.672 -20.453 1 97.81 43 ALA B CA 1
ATOM 1666 C C . ALA B 1 43 ? 0.553 -15.156 -20.188 1 97.81 43 ALA B C 1
ATOM 1668 O O . ALA B 1 43 ? 1.61 -15.711 -20.5 1 97.81 43 ALA B O 1
ATOM 1669 N N . VAL B 1 44 ? -0.506 -15.82 -19.625 1 98.5 44 VAL B N 1
ATOM 1670 C CA . VAL B 1 44 ? -0.29 -17.188 -19.188 1 98.5 44 VAL B CA 1
ATOM 1671 C C . VAL B 1 44 ? -1.136 -18.141 -20.031 1 98.5 44 VAL B C 1
ATOM 1673 O O . VAL B 1 44 ? -1.33 -19.312 -19.656 1 98.5 44 VAL B O 1
ATOM 1676 N N . LYS B 1 45 ? -1.723 -17.641 -21.094 1 98.25 45 LYS B N 1
ATOM 1677 C CA . LYS B 1 45 ? -2.672 -18.391 -21.906 1 98.25 45 LYS B CA 1
ATOM 1678 C C . LYS B 1 45 ? -2.031 -19.641 -22.484 1 98.25 45 LYS B C 1
ATOM 1680 O O . LYS B 1 45 ? -2.721 -20.625 -22.766 1 98.25 45 LYS B O 1
ATOM 1685 N N . ASN B 1 46 ? -0.75 -19.594 -22.719 1 98.31 46 ASN B N 1
ATOM 1686 C CA . ASN B 1 46 ? 0.016 -20.734 -23.203 1 98.31 46 ASN B CA 1
ATOM 1687 C C . ASN B 1 46 ? 1.195 -21.047 -22.281 1 98.31 46 ASN B C 1
ATOM 1689 O O . ASN B 1 46 ? 1.735 -20.156 -21.641 1 98.31 46 ASN B O 1
ATOM 1693 N N . GLY B 1 47 ? 1.518 -22.344 -22.203 1 98.44 47 GLY B N 1
ATOM 1694 C CA . GLY B 1 47 ? 2.711 -22.734 -21.484 1 98.44 47 GLY B CA 1
ATOM 1695 C C . GLY B 1 47 ? 2.471 -22.906 -19.984 1 98.44 47 GLY B C 1
ATOM 1696 O O . GLY B 1 47 ? 1.328 -23.047 -19.547 1 98.44 47 GLY B O 1
ATOM 1697 N N . LYS B 1 48 ? 3.588 -23.062 -19.266 1 98.81 48 LYS B N 1
ATOM 1698 C CA . LYS B 1 48 ? 3.557 -23.266 -17.812 1 98.81 48 LYS B CA 1
ATOM 1699 C C . LYS B 1 48 ? 3.955 -21.984 -17.078 1 98.81 48 LYS B C 1
ATOM 1701 O O . LYS B 1 48 ? 4.965 -21.359 -17.406 1 98.81 48 LYS B O 1
ATOM 1706 N N . ASN B 1 49 ? 3.146 -21.609 -16.125 1 98.81 49 ASN B N 1
ATOM 1707 C CA . ASN B 1 49 ? 3.402 -20.422 -15.312 1 98.81 49 ASN B CA 1
ATOM 1708 C C . ASN B 1 49 ? 2.982 -20.641 -13.867 1 98.81 49 ASN B C 1
ATOM 1710 O O . ASN B 1 49 ? 2.291 -21.609 -13.555 1 98.81 49 ASN B O 1
ATOM 1714 N N . VAL B 1 50 ? 3.42 -19.781 -12.992 1 98.88 50 VAL B N 1
ATOM 1715 C CA . VAL B 1 50 ? 3.029 -19.781 -11.586 1 98.88 50 VAL B CA 1
ATOM 1716 C C . VAL B 1 50 ? 2.375 -18.453 -11.234 1 98.88 50 VAL B C 1
ATOM 1718 O O . VAL B 1 50 ? 2.885 -17.391 -11.594 1 98.88 50 VAL B O 1
ATOM 1721 N N . ILE B 1 51 ? 1.245 -18.453 -10.641 1 98.88 51 ILE B N 1
ATOM 1722 C CA . ILE B 1 51 ? 0.638 -17.281 -10.031 1 98.88 51 ILE B CA 1
ATOM 1723 C C . ILE B 1 51 ? 0.69 -17.406 -8.508 1 98.88 51 ILE B C 1
ATOM 1725 O O . ILE B 1 51 ? 0.299 -18.438 -7.949 1 98.88 51 ILE B O 1
ATOM 1729 N N . VAL B 1 52 ? 1.176 -16.438 -7.863 1 98.94 52 VAL B N 1
ATOM 1730 C CA . VAL B 1 52 ? 1.308 -16.406 -6.41 1 98.94 52 VAL B CA 1
ATOM 1731 C C . VAL B 1 52 ? 0.5 -15.234 -5.848 1 98.94 52 VAL B C 1
ATOM 1733 O O . VAL B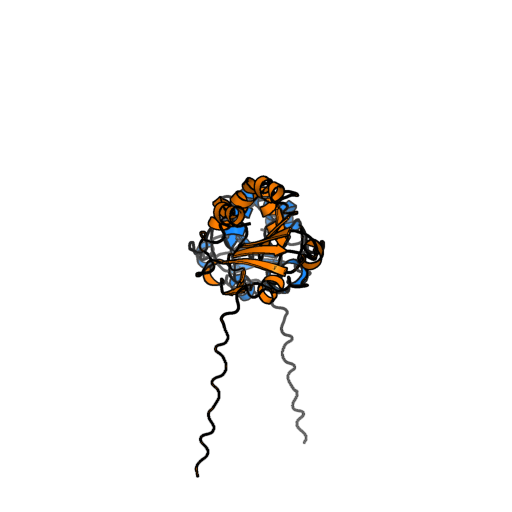 1 52 ? 0.765 -14.078 -6.172 1 98.94 52 VAL B O 1
ATOM 1736 N N . GLY B 1 53 ? -0.47 -15.547 -5.055 1 98.75 53 GLY B N 1
ATOM 1737 C CA . GLY B 1 53 ? -1.194 -14.523 -4.32 1 98.75 53 GLY B CA 1
ATOM 1738 C C . GLY B 1 53 ? -0.588 -14.219 -2.961 1 98.75 53 GLY B C 1
ATOM 1739 O O . GLY B 1 53 ? -0.185 -15.133 -2.24 1 98.75 53 GLY B O 1
ATOM 1740 N N . VAL B 1 54 ? -0.524 -12.961 -2.605 1 98.88 54 VAL B N 1
ATOM 1741 C CA . VAL B 1 54 ? 0.043 -12.562 -1.32 1 98.88 54 VAL B CA 1
ATOM 1742 C C . VAL B 1 54 ? -0.879 -11.562 -0.632 1 98.88 54 VAL B C 1
ATOM 1744 O O . VAL B 1 54 ? -1.525 -10.75 -1.296 1 98.88 54 VAL B O 1
ATOM 1747 N N . PRO B 1 55 ? -0.91 -11.555 0.682 1 98.5 55 PRO B N 1
ATOM 1748 C CA . PRO B 1 55 ? -1.801 -10.641 1.398 1 98.5 55 PRO B CA 1
ATOM 1749 C C . PRO B 1 55 ? -1.408 -9.172 1.22 1 98.5 55 PRO B C 1
ATOM 1751 O O . PRO B 1 55 ? -2.275 -8.32 1.027 1 98.5 55 PRO B O 1
ATOM 1754 N N . GLY B 1 56 ? -0.027 -8.945 1.3 1 98.62 56 GLY B N 1
ATOM 1755 C CA . GLY B 1 56 ? 0.288 -7.527 1.218 1 98.62 56 GLY B CA 1
ATOM 1756 C C . GLY B 1 56 ? 1.76 -7.258 0.969 1 98.62 56 GLY B C 1
ATOM 1757 O O . GLY B 1 56 ? 2.625 -7.887 1.585 1 98.62 56 GLY B O 1
ATOM 1758 N N . ALA B 1 57 ? 2.027 -6.301 0.106 1 98.75 57 ALA B N 1
ATOM 1759 C CA . ALA B 1 57 ? 3.383 -5.816 -0.135 1 98.75 57 ALA B CA 1
ATOM 1760 C C . ALA B 1 57 ? 4.023 -5.309 1.154 1 98.75 57 ALA B C 1
ATOM 1762 O O . ALA B 1 57 ? 3.357 -4.672 1.977 1 98.75 57 ALA B O 1
ATOM 1763 N N . PHE B 1 58 ? 5.359 -5.652 1.369 1 98.69 58 PHE B N 1
ATOM 1764 C CA . PHE B 1 58 ? 6.215 -5.191 2.457 1 98.69 58 PHE B CA 1
ATOM 1765 C C . PHE B 1 58 ? 5.828 -5.863 3.77 1 98.69 58 PHE B C 1
ATOM 1767 O O . PHE B 1 58 ? 6.488 -5.664 4.793 1 98.69 58 PHE B O 1
ATOM 1774 N N . SER B 1 59 ? 4.715 -6.684 3.754 1 97.94 59 SER B N 1
ATOM 1775 C CA . SER B 1 59 ? 4.414 -7.434 4.969 1 97.94 59 SER B CA 1
ATOM 1776 C C . SER B 1 59 ? 5.512 -8.445 5.277 1 97.94 59 SER B C 1
ATOM 1778 O O . SER B 1 59 ? 6.176 -8.953 4.367 1 97.94 59 SER B O 1
ATOM 1780 N N . PRO B 1 60 ? 5.73 -8.758 6.496 1 96.75 60 PRO B N 1
ATOM 1781 C CA . PRO B 1 60 ? 6.914 -9.523 6.902 1 96.75 60 PRO B CA 1
ATOM 1782 C C . PRO B 1 60 ? 6.992 -10.891 6.23 1 96.75 60 PRO B C 1
ATOM 1784 O O . PRO B 1 60 ? 8.008 -11.227 5.621 1 96.75 60 PRO B O 1
ATOM 1787 N N . ALA B 1 61 ? 5.969 -11.758 6.312 1 95.5 61 ALA B N 1
ATOM 1788 C CA . ALA B 1 61 ? 6.027 -13.102 5.742 1 95.5 61 ALA B CA 1
ATOM 1789 C C . ALA B 1 61 ? 6.18 -13.047 4.223 1 95.5 61 ALA B C 1
ATOM 1791 O O . ALA B 1 61 ? 6.906 -13.852 3.637 1 95.5 61 ALA B O 1
ATOM 1792 N N . CYS B 1 62 ? 5.57 -12.102 3.592 1 97.88 62 CYS B N 1
ATOM 1793 C CA . CYS B 1 62 ? 5.645 -11.969 2.141 1 97.88 62 CYS B CA 1
ATOM 1794 C C . CYS B 1 62 ? 7.031 -11.531 1.699 1 97.88 62 CYS B C 1
ATOM 1796 O O . CYS B 1 62 ? 7.531 -11.977 0.664 1 97.88 62 CYS B O 1
ATOM 1798 N N . SER B 1 63 ? 7.66 -10.688 2.477 1 98.19 63 SER B N 1
ATOM 1799 C CA . SER B 1 63 ? 8.875 -10 2.059 1 98.19 63 SER B CA 1
ATOM 1800 C C . SER B 1 63 ? 10.125 -10.703 2.584 1 98.19 63 SER B C 1
ATOM 1802 O O . SER B 1 63 ? 11.195 -10.609 1.984 1 98.19 63 SER B O 1
ATOM 1804 N N . ALA B 1 64 ? 9.992 -11.344 3.695 1 96.88 64 ALA B N 1
ATOM 1805 C CA . ALA B 1 64 ? 11.18 -11.961 4.297 1 96.88 64 ALA B CA 1
ATOM 1806 C C . ALA B 1 64 ? 11.461 -13.328 3.686 1 96.88 64 ALA B C 1
ATOM 1808 O O . ALA B 1 64 ? 12.617 -13.695 3.488 1 96.88 64 ALA B O 1
ATOM 1809 N N . ASN B 1 65 ? 10.328 -14.094 3.332 1 96.88 65 ASN B N 1
ATOM 1810 C CA . ASN B 1 65 ? 10.555 -15.484 2.959 1 96.88 65 ASN B CA 1
ATOM 1811 C C . ASN B 1 65 ? 9.773 -15.859 1.7 1 96.88 65 ASN B C 1
ATOM 1813 O O . ASN B 1 65 ? 10.32 -16.484 0.792 1 96.88 65 ASN B O 1
ATOM 1817 N N . HIS B 1 66 ? 8.539 -15.484 1.558 1 98.62 66 HIS B N 1
ATOM 1818 C CA . HIS B 1 66 ? 7.656 -16.016 0.532 1 98.62 66 HIS B CA 1
ATOM 1819 C C . HIS B 1 66 ? 8.125 -15.625 -0.864 1 98.62 66 HIS B C 1
ATOM 1821 O O . HIS B 1 66 ? 8.68 -16.453 -1.594 1 98.62 66 HIS B O 1
ATOM 1827 N N . VAL B 1 67 ? 8.141 -14.312 -1.186 1 98.75 67 VAL B N 1
ATOM 1828 C CA . VAL B 1 67 ? 8.461 -13.859 -2.535 1 98.75 67 VAL B CA 1
ATOM 1829 C C . VAL B 1 67 ? 9.953 -14.055 -2.807 1 98.75 67 VAL B C 1
ATOM 1831 O O . VAL B 1 67 ? 10.336 -14.531 -3.877 1 98.75 67 VAL B O 1
ATOM 1834 N N . PRO B 1 68 ? 10.828 -13.781 -1.872 1 98.62 68 PRO B N 1
ATOM 1835 C CA . PRO B 1 68 ? 12.242 -14.094 -2.094 1 98.62 68 PRO B CA 1
ATOM 1836 C C . PRO B 1 68 ? 12.477 -15.57 -2.381 1 98.62 68 PRO B C 1
ATOM 1838 O O . PRO B 1 68 ? 13.391 -15.914 -3.139 1 98.62 68 PRO B O 1
ATOM 1841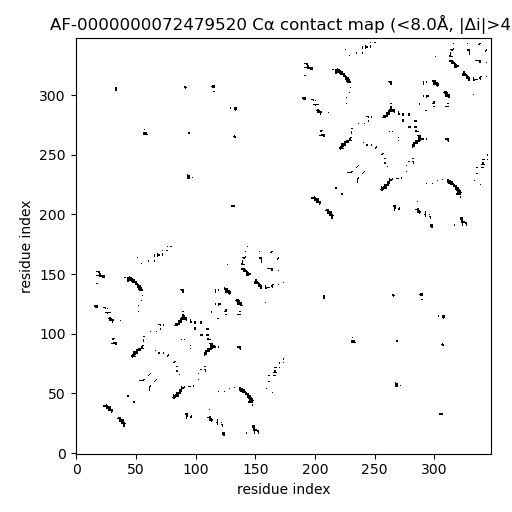 N N . GLY B 1 69 ? 11.695 -16.406 -1.739 1 98.56 69 GLY B N 1
ATOM 1842 C CA . GLY B 1 69 ? 11.781 -17.828 -2.062 1 98.56 69 GLY B CA 1
ATOM 1843 C C . GLY B 1 69 ? 11.523 -18.125 -3.527 1 98.56 69 GLY B C 1
ATOM 1844 O O . GLY B 1 69 ? 12.211 -18.938 -4.133 1 98.56 69 GLY B O 1
ATOM 1845 N N . TYR B 1 70 ? 10.547 -17.469 -4.082 1 98.75 70 TYR B N 1
ATOM 1846 C CA . TYR B 1 70 ? 10.242 -17.656 -5.496 1 98.75 70 TYR B CA 1
ATOM 1847 C C . TYR B 1 70 ? 11.336 -17.062 -6.375 1 98.75 70 TYR B C 1
ATOM 1849 O O . TYR B 1 70 ? 11.656 -17.609 -7.43 1 98.75 70 TYR B O 1
ATOM 1857 N N . ILE B 1 71 ? 11.883 -15.922 -5.992 1 98.44 71 ILE B N 1
ATOM 1858 C CA . ILE B 1 71 ? 12.984 -15.312 -6.734 1 98.44 71 ILE B CA 1
ATOM 1859 C C . ILE B 1 71 ? 14.164 -16.281 -6.777 1 98.44 71 ILE B C 1
ATOM 1861 O O . ILE B 1 71 ? 14.758 -16.5 -7.84 1 98.44 71 ILE B O 1
ATOM 1865 N N . LYS B 1 72 ? 14.453 -16.891 -5.656 1 97.38 72 LYS B N 1
ATOM 1866 C CA . LYS B 1 72 ? 15.562 -17.844 -5.566 1 97.38 72 LYS B CA 1
ATOM 1867 C C . LYS B 1 72 ? 15.273 -19.094 -6.391 1 97.38 72 LYS B C 1
ATOM 1869 O O . LYS B 1 72 ? 16.188 -19.656 -7.004 1 97.38 72 LYS B O 1
ATOM 1874 N N . ALA B 1 73 ? 14.031 -19.516 -6.434 1 98.06 73 ALA B N 1
ATOM 1875 C CA . ALA B 1 73 ? 13.648 -20.781 -7.07 1 98.06 73 ALA B CA 1
ATOM 1876 C C . ALA B 1 73 ? 13.367 -20.578 -8.555 1 98.06 73 ALA B C 1
ATOM 1878 O O . ALA B 1 73 ? 13.008 -21.516 -9.266 1 98.06 73 ALA B O 1
ATOM 1879 N N . ALA B 1 74 ? 13.484 -19.406 -9.07 1 97.88 74 ALA B N 1
ATOM 1880 C CA . ALA B 1 74 ? 13.086 -19.062 -10.438 1 97.88 74 ALA B CA 1
ATOM 1881 C C . ALA B 1 74 ? 13.789 -19.969 -11.445 1 97.88 74 ALA B C 1
ATOM 1883 O O . ALA B 1 74 ? 13.164 -20.453 -12.398 1 97.88 74 ALA B O 1
ATOM 1884 N N . LYS B 1 75 ? 15.023 -20.203 -11.258 1 96.94 75 LYS B N 1
ATOM 1885 C CA . LYS B 1 75 ? 15.781 -21.047 -12.172 1 96.94 75 LYS B CA 1
ATOM 1886 C C . LYS B 1 75 ? 15.266 -22.484 -12.141 1 96.94 75 LYS B C 1
ATOM 1888 O O . LYS B 1 75 ? 15.195 -23.156 -13.18 1 96.94 75 LYS B O 1
ATOM 1893 N N . ASP B 1 76 ? 14.984 -22.984 -10.945 1 98.31 76 ASP B N 1
ATOM 1894 C CA . ASP B 1 76 ? 14.43 -24.328 -10.82 1 98.31 76 ASP B CA 1
ATOM 1895 C C . ASP B 1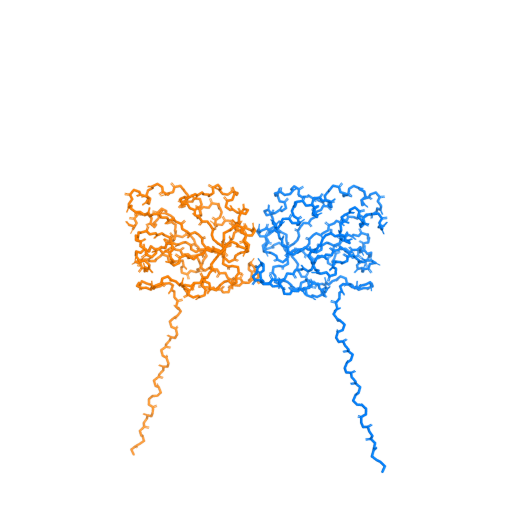 76 ? 13.109 -24.453 -11.57 1 98.31 76 ASP B C 1
ATOM 1897 O O . ASP B 1 76 ? 12.867 -25.453 -12.25 1 98.31 76 ASP B O 1
ATOM 1901 N N . PHE B 1 77 ? 12.258 -23.469 -11.5 1 98.62 77 PHE B N 1
ATOM 1902 C CA . PHE B 1 77 ? 11.008 -23.469 -12.242 1 98.62 77 PHE B CA 1
ATOM 1903 C C . PHE B 1 77 ? 11.266 -23.453 -13.742 1 98.62 77 PHE B C 1
ATOM 1905 O O . PHE B 1 77 ? 10.617 -24.172 -14.5 1 98.62 77 PHE B O 1
ATOM 1912 N N . LYS B 1 78 ? 12.195 -22.625 -14.125 1 97.69 78 LYS B N 1
ATOM 1913 C CA . LYS B 1 78 ? 12.547 -22.547 -15.539 1 97.69 78 LYS B CA 1
ATOM 1914 C C . LYS B 1 78 ? 13.031 -23.891 -16.062 1 97.69 78 LYS B C 1
ATOM 1916 O O . LYS B 1 78 ? 12.648 -24.312 -17.156 1 97.69 78 LYS B O 1
ATOM 1921 N N . ASN B 1 79 ? 13.812 -24.547 -15.312 1 98.12 79 ASN B N 1
ATOM 1922 C CA . ASN B 1 79 ? 14.336 -25.859 -15.68 1 98.12 79 ASN B CA 1
ATOM 1923 C C . ASN B 1 79 ? 13.211 -26.875 -15.836 1 98.12 79 ASN B C 1
ATOM 1925 O O . ASN B 1 79 ? 13.367 -27.875 -16.547 1 98.12 79 ASN B O 1
ATOM 1929 N N . LYS B 1 80 ? 12.125 -26.594 -15.211 1 98.25 80 LYS B N 1
ATOM 1930 C CA . LYS B 1 80 ? 10.984 -27.5 -15.289 1 98.25 80 LYS B CA 1
ATOM 1931 C C . LYS B 1 80 ? 10 -27.047 -16.359 1 98.25 80 LYS B C 1
ATOM 1933 O O . LYS B 1 80 ? 8.898 -27.578 -16.469 1 98.25 80 LYS B O 1
ATOM 1938 N N . GLY B 1 81 ? 10.344 -25.953 -17.047 1 98.38 81 GLY B N 1
ATOM 1939 C CA . GLY B 1 81 ? 9.586 -25.531 -18.219 1 98.38 81 GLY B CA 1
ATOM 1940 C C . GLY B 1 81 ? 8.641 -24.375 -17.938 1 98.38 81 GLY B C 1
ATOM 1941 O O . GLY B 1 81 ? 7.785 -24.047 -18.75 1 98.38 81 GLY B O 1
ATOM 1942 N N . TYR B 1 82 ? 8.75 -23.812 -16.734 1 98.62 82 TYR B N 1
ATOM 1943 C CA . TYR B 1 82 ? 7.883 -22.688 -16.406 1 98.62 82 TYR B CA 1
ATOM 1944 C C . TYR B 1 82 ? 8.422 -21.391 -17.016 1 98.62 82 TYR B C 1
ATOM 1946 O O . TYR B 1 82 ? 9.609 -21.094 -16.891 1 98.62 82 TYR B O 1
ATOM 1954 N N . ASP B 1 83 ? 7.531 -20.625 -17.609 1 96.5 83 ASP B N 1
ATOM 1955 C CA . ASP B 1 83 ? 7.879 -19.438 -18.391 1 96.5 83 ASP B CA 1
ATOM 1956 C C . ASP B 1 83 ? 7.949 -18.203 -17.5 1 96.5 83 ASP B C 1
ATOM 1958 O O . ASP B 1 83 ? 8.695 -17.266 -17.797 1 96.5 83 ASP B O 1
ATOM 1962 N N . GLY B 1 84 ? 7.105 -18.234 -16.453 1 97 84 GLY B N 1
ATOM 1963 C CA . GLY B 1 84 ? 7.055 -17.031 -15.633 1 97 84 GLY B CA 1
ATOM 1964 C C . GLY B 1 84 ? 6.398 -17.266 -14.281 1 97 84 GLY B C 1
ATOM 1965 O O . GLY B 1 84 ? 5.672 -18.234 -14.094 1 97 84 GLY B O 1
ATOM 1966 N N . ILE B 1 85 ? 6.797 -16.453 -13.297 1 98.81 85 ILE B N 1
ATOM 1967 C CA . ILE B 1 85 ? 6.195 -16.391 -11.977 1 98.81 85 ILE B CA 1
ATOM 1968 C C . ILE B 1 85 ? 5.594 -15 -11.758 1 98.81 85 ILE B C 1
ATOM 1970 O O . ILE B 1 85 ? 6.289 -13.984 -11.891 1 98.81 85 ILE B O 1
ATOM 1974 N N . TYR B 1 86 ? 4.332 -14.953 -11.461 1 98.81 86 TYR B N 1
ATOM 1975 C CA . TYR B 1 86 ? 3.607 -13.695 -11.281 1 98.81 86 TYR B CA 1
ATOM 1976 C C . TYR B 1 86 ? 3.049 -13.594 -9.867 1 98.81 86 TYR B C 1
ATOM 1978 O O . TYR B 1 86 ? 2.209 -14.398 -9.461 1 98.81 86 TYR B O 1
ATOM 1986 N N . VAL B 1 87 ? 3.514 -12.609 -9.133 1 98.94 87 VAL B N 1
ATOM 1987 C CA . VAL B 1 87 ? 3.043 -12.328 -7.785 1 98.94 87 VAL B CA 1
ATOM 1988 C C . VAL B 1 87 ? 1.967 -11.25 -7.828 1 98.94 87 VAL B C 1
ATOM 1990 O O . VAL B 1 87 ? 2.174 -10.18 -8.406 1 98.94 87 VAL B O 1
ATOM 1993 N N . VAL B 1 88 ? 0.841 -11.516 -7.25 1 98.88 88 VAL B N 1
ATOM 1994 C CA . VAL B 1 88 ? -0.283 -10.586 -7.285 1 98.88 88 VAL B CA 1
ATOM 1995 C C . VAL B 1 88 ? -0.603 -10.109 -5.871 1 98.88 88 VAL B C 1
ATOM 1997 O O . VAL B 1 88 ? -0.797 -10.922 -4.965 1 98.88 88 VAL B O 1
ATOM 2000 N N . ALA B 1 89 ? -0.668 -8.82 -5.656 1 98.94 89 ALA B N 1
ATOM 2001 C CA . ALA B 1 89 ? -1.022 -8.211 -4.379 1 98.94 89 ALA B CA 1
ATOM 2002 C C . ALA B 1 89 ? -2.102 -7.145 -4.562 1 98.94 89 ALA B C 1
ATOM 2004 O O . ALA B 1 89 ? -2.078 -6.391 -5.535 1 98.94 89 ALA B O 1
ATOM 2005 N N . VAL B 1 90 ? -3.012 -7.074 -3.566 1 98.81 90 VAL B N 1
ATOM 2006 C CA . VAL B 1 90 ? -4.004 -6.004 -3.568 1 98.81 90 VAL B CA 1
ATOM 2007 C C . VAL B 1 90 ? -3.383 -4.727 -3.004 1 98.81 90 VAL B C 1
ATOM 2009 O O . VAL B 1 90 ? -3.689 -4.324 -1.879 1 98.81 90 VAL B O 1
ATOM 2012 N N . ASN B 1 91 ? -2.486 -4.16 -3.646 1 98.81 91 ASN B N 1
ATOM 2013 C CA . ASN B 1 91 ? -1.815 -2.881 -3.436 1 98.81 91 ASN B CA 1
ATOM 2014 C C . ASN B 1 91 ? -1.806 -2.035 -4.707 1 98.81 91 ASN B C 1
ATOM 2016 O O . ASN B 1 91 ? -1.97 -2.562 -5.809 1 98.81 91 ASN B O 1
ATOM 2020 N N . ASP B 1 92 ? -1.667 -0.768 -4.57 1 98.62 92 ASP B N 1
ATOM 2021 C CA . ASP B 1 92 ? -1.6 0.097 -5.746 1 98.62 92 ASP B CA 1
ATOM 2022 C C . ASP B 1 92 ? -0.278 -0.087 -6.488 1 98.62 92 ASP B C 1
ATOM 2024 O O . ASP B 1 92 ? 0.675 -0.646 -5.938 1 98.62 92 ASP B O 1
ATOM 2028 N N . PRO B 1 93 ? -0.212 0.369 -7.719 1 98.5 93 PRO B N 1
ATOM 2029 C CA . PRO B 1 93 ? 0.936 0.032 -8.562 1 98.5 93 PRO B CA 1
ATOM 2030 C C . PRO B 1 93 ? 2.221 0.723 -8.117 1 98.5 93 PRO B C 1
ATOM 2032 O O . PRO B 1 93 ? 3.318 0.238 -8.406 1 98.5 93 PRO B O 1
ATOM 2035 N N . PHE B 1 94 ? 2.141 1.87 -7.426 1 98.62 94 PHE B N 1
ATOM 2036 C CA . PHE B 1 94 ? 3.344 2.537 -6.941 1 98.62 94 PHE B CA 1
ATOM 2037 C C . PHE B 1 94 ? 4 1.728 -5.832 1 98.62 94 PHE B C 1
ATOM 2039 O O . PHE B 1 94 ? 5.227 1.591 -5.797 1 98.62 94 PHE B O 1
ATOM 2046 N N . VAL B 1 95 ? 3.15 1.163 -5 1 98.81 95 VAL B N 1
ATOM 2047 C CA . VAL B 1 95 ? 3.631 0.337 -3.896 1 98.81 95 VAL B CA 1
ATOM 2048 C C . VAL B 1 95 ? 4.246 -0.95 -4.445 1 98.81 95 VAL B C 1
ATOM 2050 O O . VAL B 1 95 ? 5.344 -1.341 -4.043 1 98.81 95 VAL B O 1
ATOM 2053 N N . THR B 1 96 ? 3.533 -1.645 -5.363 1 98.75 96 THR B N 1
ATOM 2054 C CA . THR B 1 96 ? 4.07 -2.9 -5.875 1 98.75 96 THR B CA 1
ATOM 2055 C C . THR B 1 96 ? 5.359 -2.66 -6.652 1 98.75 96 THR B C 1
ATOM 2057 O O . THR B 1 96 ? 6.262 -3.5 -6.641 1 98.75 96 THR B O 1
ATOM 2060 N N . LYS B 1 97 ? 5.492 -1.526 -7.34 1 98.38 97 LYS B N 1
ATOM 2061 C CA . LYS B 1 97 ? 6.754 -1.192 -8 1 98.38 97 LYS B CA 1
ATOM 2062 C C . LYS B 1 97 ? 7.879 -1.031 -6.98 1 98.38 97 LYS B C 1
ATOM 2064 O O . LYS B 1 97 ? 8.969 -1.587 -7.156 1 98.38 97 LYS B O 1
ATOM 2069 N N . ALA B 1 98 ? 7.613 -0.23 -5.965 1 98.56 98 ALA B N 1
ATOM 2070 C CA . ALA B 1 98 ? 8.609 -0.013 -4.922 1 98.56 98 ALA B CA 1
ATOM 2071 C C . ALA B 1 98 ? 9.016 -1.331 -4.266 1 98.56 98 ALA B C 1
ATOM 2073 O O . ALA B 1 98 ? 10.188 -1.549 -3.967 1 98.56 98 ALA B O 1
ATOM 2074 N N . TRP B 1 99 ? 8.008 -2.207 -4.055 1 98.81 99 TRP B N 1
ATOM 2075 C CA . TRP B 1 99 ? 8.25 -3.5 -3.424 1 98.81 99 TRP B CA 1
ATOM 2076 C C . TRP B 1 99 ? 9.094 -4.398 -4.324 1 98.81 99 TRP B C 1
ATOM 2078 O O . TRP B 1 99 ? 10.023 -5.062 -3.859 1 98.81 99 TRP B O 1
ATOM 2088 N N . ALA B 1 100 ? 8.797 -4.449 -5.617 1 98.56 100 ALA B N 1
ATOM 2089 C CA . ALA B 1 100 ? 9.594 -5.203 -6.582 1 98.56 100 ALA B CA 1
ATOM 2090 C C . ALA B 1 100 ? 11.047 -4.754 -6.555 1 98.56 100 ALA B C 1
ATOM 2092 O O . ALA B 1 100 ? 11.961 -5.586 -6.543 1 98.56 100 ALA B O 1
ATOM 2093 N N . ASP B 1 101 ? 11.219 -3.422 -6.551 1 97.75 101 ASP B N 1
ATOM 2094 C CA . ASP B 1 101 ? 12.562 -2.865 -6.5 1 97.75 101 ASP B CA 1
ATOM 2095 C C . ASP B 1 101 ? 13.273 -3.268 -5.211 1 97.75 101 ASP B C 1
ATOM 2097 O O . ASP B 1 101 ? 14.445 -3.662 -5.238 1 97.75 101 ASP B O 1
ATOM 2101 N N . ASP B 1 102 ? 12.578 -3.184 -4.125 1 97.81 102 ASP B N 1
ATOM 2102 C CA . ASP B 1 102 ? 13.133 -3.518 -2.816 1 97.81 102 ASP B CA 1
ATOM 2103 C C . ASP B 1 102 ? 13.586 -4.977 -2.77 1 97.81 102 ASP B C 1
ATOM 2105 O O . ASP B 1 102 ? 14.625 -5.289 -2.176 1 97.81 102 ASP B O 1
ATOM 2109 N N . LEU B 1 103 ? 12.844 -5.891 -3.408 1 98.12 103 LEU B N 1
ATOM 2110 C CA . LEU B 1 103 ? 13.102 -7.324 -3.359 1 98.12 103 LEU B CA 1
ATOM 2111 C C . LEU B 1 103 ? 14.102 -7.734 -4.438 1 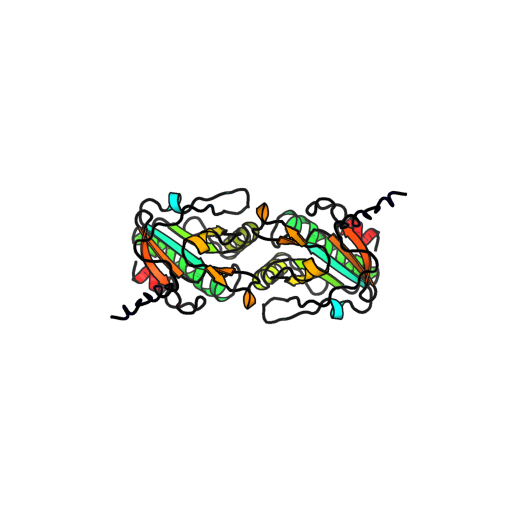98.12 103 LEU B C 1
ATOM 2113 O O . LEU B 1 103 ? 14.609 -8.852 -4.422 1 98.12 103 LEU B O 1
ATOM 2117 N N . GLY B 1 104 ? 14.305 -6.852 -5.379 1 97.31 104 GLY B N 1
ATOM 2118 C CA . GLY B 1 104 ? 15.133 -7.207 -6.52 1 97.31 104 GLY B CA 1
ATOM 2119 C C . GLY B 1 104 ? 14.43 -8.133 -7.496 1 97.31 104 GLY B C 1
ATOM 2120 O O . GLY B 1 104 ? 15.07 -8.992 -8.109 1 97.31 104 GLY B O 1
ATOM 2121 N N . ALA B 1 105 ? 13.109 -8.062 -7.488 1 96.19 105 ALA B N 1
ATOM 2122 C CA . ALA B 1 105 ? 12.344 -8.859 -8.445 1 96.19 105 ALA B CA 1
ATOM 2123 C C . ALA B 1 105 ? 12.586 -8.391 -9.875 1 96.19 105 ALA B C 1
ATOM 2125 O O . ALA B 1 105 ? 12.719 -7.188 -10.125 1 96.19 105 ALA B O 1
ATOM 2126 N N . ASN B 1 106 ? 12.68 -9.344 -10.758 1 85.5 106 ASN B N 1
ATOM 2127 C CA . ASN B 1 106 ? 12.992 -9.047 -12.148 1 85.5 106 ASN B CA 1
ATOM 2128 C C . ASN B 1 106 ? 12.242 -9.969 -13.109 1 85.5 106 ASN B C 1
ATOM 2130 O O . ASN B 1 106 ? 11.344 -10.703 -12.688 1 85.5 106 ASN B O 1
ATOM 2134 N N . GLY B 1 107 ? 12.5 -9.922 -14.375 1 84.62 107 GLY B N 1
ATOM 2135 C CA . GLY B 1 107 ? 11.898 -10.609 -15.508 1 84.62 107 GLY B CA 1
ATOM 2136 C C . GLY B 1 107 ? 11.383 -11.992 -15.172 1 84.62 107 GLY B C 1
ATOM 2137 O O . GLY B 1 107 ? 10.328 -12.406 -15.656 1 84.62 107 GLY B O 1
ATOM 2138 N N . ASP B 1 108 ? 11.984 -12.75 -14.289 1 93.94 108 ASP B N 1
ATOM 2139 C CA . ASP B 1 108 ? 11.562 -14.102 -13.961 1 93.94 108 ASP B CA 1
ATOM 2140 C C . ASP B 1 108 ? 10.414 -14.094 -12.953 1 93.94 108 ASP B C 1
ATOM 2142 O O . ASP B 1 108 ? 9.555 -14.977 -12.977 1 93.94 108 ASP B O 1
ATOM 2146 N N . VAL B 1 109 ? 10.469 -13.156 -12.047 1 98.44 109 VAL B N 1
ATOM 2147 C CA . VAL B 1 109 ? 9.422 -12.953 -11.047 1 98.44 109 VAL B CA 1
ATOM 2148 C C . VAL B 1 109 ? 8.867 -11.539 -11.164 1 98.44 109 VAL B C 1
ATOM 2150 O O . VAL B 1 109 ? 9.562 -10.562 -10.867 1 98.44 109 VAL B O 1
ATOM 2153 N N . GLN B 1 110 ? 7.652 -11.438 -11.609 1 98.31 110 GLN B N 1
ATOM 2154 C CA . GLN B 1 110 ? 7.004 -10.141 -11.789 1 98.31 110 GLN B CA 1
ATOM 2155 C C . GLN B 1 110 ? 5.965 -9.891 -10.695 1 98.31 110 GLN B C 1
ATOM 2157 O O . GLN B 1 110 ? 5.18 -10.789 -10.367 1 98.31 110 GLN B O 1
ATOM 2162 N N . ILE B 1 111 ? 5.949 -8.719 -10.172 1 98.75 111 ILE B N 1
ATOM 2163 C CA . ILE B 1 111 ? 4.992 -8.328 -9.141 1 98.75 111 ILE B CA 1
ATOM 2164 C C . ILE B 1 111 ? 3.908 -7.441 -9.742 1 98.75 111 ILE B C 1
ATOM 2166 O O . ILE B 1 111 ? 4.207 -6.406 -10.344 1 98.75 111 ILE B O 1
ATOM 2170 N N . LEU B 1 112 ? 2.674 -7.859 -9.633 1 98.75 112 LEU B N 1
ATOM 2171 C CA . LEU B 1 112 ? 1.527 -7.211 -10.258 1 98.75 112 LEU B CA 1
ATOM 2172 C C . LEU B 1 112 ? 0.605 -6.598 -9.211 1 98.75 112 LEU B C 1
ATOM 2174 O O . LEU B 1 112 ? 0.456 -7.141 -8.117 1 98.75 112 LEU B O 1
ATOM 2178 N N . SER B 1 113 ? 0.035 -5.539 -9.625 1 98.81 113 SER B N 1
ATOM 2179 C CA . SER B 1 113 ? -0.893 -4.785 -8.789 1 98.81 113 SER B CA 1
ATOM 2180 C C . SER B 1 113 ? -2.342 -5.137 -9.117 1 98.81 113 SER B C 1
ATOM 2182 O O . SER B 1 113 ? -2.758 -5.07 -10.273 1 98.81 113 SER B O 1
ATOM 2184 N N . ASP B 1 114 ? -3.09 -5.492 -8.133 1 98.81 114 ASP B N 1
ATOM 2185 C CA . ASP B 1 114 ? -4.535 -5.68 -8.164 1 98.81 114 ASP B CA 1
ATOM 2186 C C . ASP B 1 114 ? -5.238 -4.664 -7.262 1 98.81 114 ASP B C 1
ATOM 2188 O O . ASP B 1 114 ? -5.891 -5.043 -6.285 1 98.81 114 ASP B O 1
ATOM 2192 N N . PRO B 1 115 ? -5.152 -3.42 -7.598 1 98.62 115 PRO B N 1
ATOM 2193 C CA . PRO B 1 115 ? -5.434 -2.365 -6.621 1 98.62 115 PRO B CA 1
ATOM 2194 C C . PRO B 1 115 ? -6.879 -2.4 -6.117 1 98.62 115 PRO B C 1
ATOM 2196 O O . PRO B 1 115 ? -7.148 -2.016 -4.977 1 98.62 115 PRO B O 1
ATOM 2199 N N . LYS B 1 116 ? -7.812 -2.906 -6.887 1 98.12 116 LYS B N 1
ATOM 2200 C CA . LYS B 1 116 ? -9.219 -2.943 -6.484 1 98.12 116 LYS B CA 1
ATOM 2201 C C . LYS B 1 116 ? -9.602 -4.324 -5.957 1 98.12 116 LYS B C 1
ATOM 2203 O O . LYS B 1 116 ? -10.734 -4.531 -5.52 1 98.12 116 LYS B O 1
ATOM 2208 N N . GLY B 1 117 ? -8.688 -5.281 -6.059 1 98.5 117 GLY B N 1
ATOM 2209 C CA . GLY B 1 117 ? -8.953 -6.641 -5.609 1 98.5 117 GLY B CA 1
ATOM 2210 C C . GLY B 1 117 ? -9.852 -7.414 -6.555 1 98.5 117 GLY B C 1
ATOM 2211 O O . GLY B 1 117 ? -10.359 -8.477 -6.199 1 98.5 117 GLY B O 1
ATOM 2212 N N . GLU B 1 118 ? -10.031 -6.883 -7.75 1 98.31 118 GLU B N 1
ATOM 2213 C CA . GLU B 1 118 ? -10.984 -7.484 -8.672 1 98.31 118 GLU B CA 1
ATOM 2214 C C . GLU B 1 118 ? -10.477 -8.812 -9.211 1 98.31 118 GLU B C 1
ATOM 2216 O O . GLU B 1 118 ? -11.25 -9.75 -9.414 1 98.31 118 GLU B O 1
ATOM 2221 N N . PHE B 1 119 ? -9.211 -8.93 -9.523 1 98.56 119 PHE B N 1
ATOM 2222 C CA . PHE B 1 119 ? -8.633 -10.188 -9.969 1 98.56 119 PHE B CA 1
ATOM 2223 C C . PHE B 1 119 ? -8.734 -11.25 -8.875 1 98.56 119 PHE B C 1
ATOM 2225 O O . PHE B 1 119 ? -9.195 -12.367 -9.125 1 98.56 119 PHE B O 1
ATOM 2232 N N . SER B 1 120 ? -8.289 -10.859 -7.68 1 98.38 120 SER B N 1
ATOM 2233 C CA . SER B 1 120 ? -8.32 -11.773 -6.543 1 98.38 120 SER B CA 1
ATOM 2234 C C . SER B 1 120 ? -9.742 -12.258 -6.258 1 98.38 120 SER B C 1
ATOM 2236 O O . SER B 1 120 ? -9.953 -13.422 -5.93 1 98.38 120 SER B O 1
ATOM 2238 N N . LYS B 1 121 ? -10.688 -11.336 -6.375 1 97.94 121 LYS B N 1
ATOM 2239 C CA . LYS B 1 121 ? -12.086 -11.711 -6.195 1 97.94 121 LYS B CA 1
ATOM 2240 C C . LYS B 1 121 ? -12.531 -12.711 -7.254 1 97.94 121 LYS B C 1
ATOM 2242 O O . LYS B 1 121 ? -13.109 -13.75 -6.93 1 97.94 121 LYS B O 1
ATOM 2247 N N . ALA B 1 122 ? -12.203 -12.422 -8.492 1 97.38 122 ALA B N 1
ATOM 2248 C CA . ALA B 1 122 ? -12.586 -13.281 -9.609 1 97.38 122 ALA B CA 1
ATOM 2249 C C . ALA B 1 122 ? -11.922 -14.648 -9.5 1 97.38 122 ALA B C 1
ATOM 2251 O O . ALA B 1 122 ? -12.445 -15.648 -10 1 97.38 122 ALA B O 1
ATOM 2252 N N . PHE B 1 123 ? -10.789 -14.68 -8.828 1 97.5 123 PHE B N 1
ATOM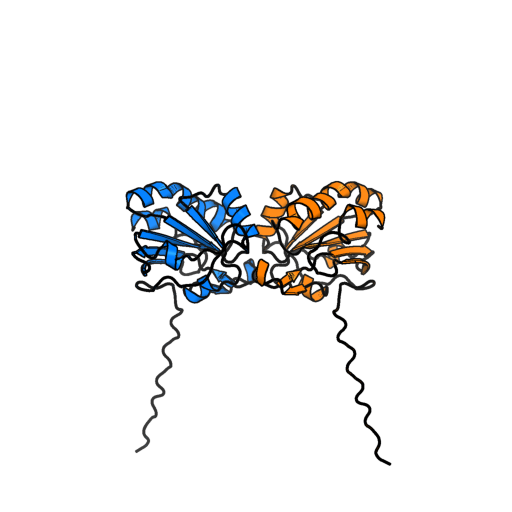 2253 C CA . PHE B 1 123 ? -10.031 -15.914 -8.688 1 97.5 123 PHE B CA 1
ATOM 2254 C C . PHE B 1 123 ? -10.375 -16.625 -7.383 1 97.5 123 PHE B C 1
ATOM 2256 O O . PHE B 1 123 ? -9.656 -17.516 -6.945 1 97.5 123 PHE B O 1
ATOM 2263 N N . ASP B 1 124 ? -11.445 -16.125 -6.711 1 95.69 124 ASP B N 1
ATOM 2264 C CA . ASP B 1 124 ? -11.938 -16.688 -5.457 1 95.69 124 ASP B CA 1
ATOM 2265 C C . ASP B 1 124 ? -10.844 -16.688 -4.391 1 95.69 124 ASP B C 1
ATOM 2267 O O . ASP B 1 124 ? -10.711 -17.672 -3.643 1 95.69 124 ASP B O 1
ATOM 2271 N N . ALA B 1 125 ? -10.07 -15.672 -4.32 1 97.75 125 ALA B N 1
ATOM 2272 C CA . ALA B 1 125 ? -8.906 -15.625 -3.436 1 97.75 125 ALA B CA 1
ATOM 2273 C C . ALA B 1 125 ? -8.898 -14.352 -2.596 1 97.75 125 ALA B C 1
ATOM 2275 O O . ALA B 1 125 ? -7.871 -13.984 -2.023 1 97.75 125 ALA B O 1
ATOM 2276 N N . LEU B 1 126 ? -10 -13.648 -2.572 1 98.06 126 LEU B N 1
ATOM 2277 C CA . LEU B 1 126 ? -10.109 -12.422 -1.788 1 98.06 126 LEU B CA 1
ATOM 2278 C C . LEU B 1 126 ? -10.703 -12.711 -0.413 1 98.06 126 LEU B C 1
ATOM 2280 O O . LEU B 1 126 ? -11.672 -13.461 -0.294 1 98.06 126 LEU B O 1
ATOM 2284 N N . PHE B 1 127 ? -10.172 -12.188 0.611 1 97.81 127 PHE B N 1
ATOM 2285 C CA . PHE B 1 127 ? -10.719 -12.352 1.953 1 97.81 127 PHE B CA 1
ATOM 2286 C C . PHE B 1 127 ? -10.641 -11.039 2.73 1 97.81 127 PHE B C 1
ATOM 2288 O O . PHE B 1 127 ? -9.914 -10.125 2.348 1 97.81 127 PHE B O 1
ATOM 2295 N N . ASP B 1 128 ? -11.422 -10.945 3.744 1 97.94 128 ASP B N 1
ATOM 2296 C CA . ASP B 1 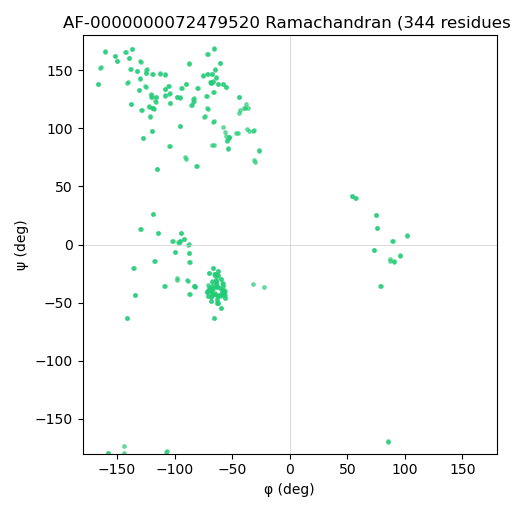128 ? -11.398 -9.75 4.578 1 97.94 128 ASP B CA 1
ATOM 2297 C C . ASP B 1 128 ? -10.141 -9.711 5.449 1 97.94 128 ASP B C 1
ATOM 2299 O O . ASP B 1 128 ? -9.992 -10.523 6.363 1 97.94 128 ASP B O 1
ATOM 2303 N N . ALA B 1 129 ? -9.266 -8.805 5.141 1 98 129 ALA B N 1
ATOM 2304 C CA . ALA B 1 129 ? -8.031 -8.617 5.902 1 98 129 ALA B CA 1
ATOM 2305 C C . ALA B 1 129 ? -7.973 -7.219 6.512 1 98 129 ALA B C 1
ATOM 2307 O O . ALA B 1 129 ? -6.887 -6.68 6.742 1 98 129 ALA B O 1
ATOM 2308 N N . SER B 1 130 ? -9.094 -6.59 6.77 1 97.12 130 SER B N 1
ATOM 2309 C CA . SER B 1 130 ? -9.164 -5.188 7.172 1 97.12 130 SER B CA 1
ATOM 2310 C C . SER B 1 130 ? -8.508 -4.969 8.531 1 97.12 130 SER B C 1
ATOM 2312 O O . SER B 1 130 ? -8.016 -3.879 8.82 1 97.12 130 SER B O 1
ATOM 2314 N N . LYS B 1 131 ? -8.453 -5.977 9.344 1 94.19 131 LYS B N 1
ATOM 2315 C CA . LYS B 1 131 ? -7.84 -5.848 10.664 1 94.19 131 LYS B CA 1
ATOM 2316 C C . LYS B 1 131 ? -6.352 -5.527 10.555 1 94.19 131 LYS B C 1
ATOM 2318 O O . LYS B 1 131 ? -5.809 -4.781 11.375 1 94.19 131 LYS B O 1
ATOM 2323 N N . PHE B 1 132 ? -5.723 -6.004 9.5 1 94.31 132 PHE B N 1
ATOM 2324 C CA . PHE B 1 132 ? -4.277 -5.867 9.383 1 94.31 132 PHE B CA 1
ATOM 2325 C C . PHE B 1 132 ? -3.916 -4.844 8.312 1 94.31 132 PHE B C 1
ATOM 2327 O O . PHE B 1 132 ? -2.963 -4.078 8.469 1 94.31 132 PHE B O 1
ATOM 2334 N N . PHE B 1 133 ? -4.742 -4.836 7.242 1 97.62 133 PHE B N 1
ATOM 2335 C CA . PHE B 1 133 ? -4.32 -4.094 6.062 1 97.62 133 PHE B CA 1
ATOM 2336 C C . PHE B 1 133 ? -5.293 -2.959 5.758 1 97.62 133 PHE B C 1
ATOM 2338 O O . PHE B 1 133 ? -5.012 -2.1 4.922 1 97.62 133 PHE B O 1
ATOM 2345 N N . GLY B 1 134 ? -6.508 -3.002 6.406 1 97.44 134 GLY B N 1
ATOM 2346 C CA . GLY B 1 134 ? -7.473 -1.928 6.238 1 97.44 134 GLY B CA 1
ATOM 2347 C C . GLY B 1 134 ? -8.516 -2.225 5.176 1 97.44 134 GLY B C 1
ATOM 2348 O O . GLY B 1 134 ? -9.508 -1.497 5.051 1 97.44 134 GLY B O 1
ATOM 2349 N N . ASN B 1 135 ? -8.312 -3.273 4.43 1 98.19 135 ASN B N 1
ATOM 2350 C CA . ASN B 1 135 ? -9.242 -3.693 3.385 1 98.19 135 ASN B CA 1
ATOM 2351 C C . ASN B 1 135 ? -9.078 -5.176 3.053 1 98.19 135 ASN B C 1
ATOM 2353 O O . ASN B 1 135 ? -8.359 -5.895 3.746 1 98.19 135 ASN B O 1
ATOM 2357 N N . SER B 1 136 ? -9.875 -5.676 2.084 1 98.44 136 SER B N 1
ATOM 2358 C CA . SER B 1 136 ? -9.711 -7.047 1.611 1 98.44 136 SER B CA 1
ATOM 2359 C C . SER B 1 136 ? -8.391 -7.227 0.868 1 98.44 136 SER B C 1
ATOM 2361 O O . SER B 1 136 ? -7.918 -6.297 0.21 1 98.44 136 SER B O 1
ATOM 2363 N N . ARG B 1 137 ? -7.879 -8.391 1.03 1 98.69 137 ARG B N 1
ATOM 2364 C CA . ARG B 1 137 ? -6.602 -8.727 0.412 1 98.69 137 ARG B CA 1
ATOM 2365 C C . ARG B 1 137 ? -6.641 -10.125 -0.196 1 98.69 137 ARG B C 1
ATOM 2367 O O . ARG B 1 137 ? -7.598 -10.875 0.017 1 98.69 137 ARG B O 1
ATOM 2374 N N . SER B 1 138 ? -5.656 -10.414 -0.956 1 98.5 138 SER B N 1
ATOM 2375 C CA . SER B 1 138 ? -5.512 -11.773 -1.482 1 98.5 138 SER B CA 1
ATOM 2376 C C . SER B 1 138 ? -5.176 -12.758 -0.373 1 98.5 138 SER B C 1
ATOM 2378 O O . SER B 1 138 ? -4.367 -12.461 0.507 1 98.5 138 SER B O 1
ATOM 2380 N N . LYS B 1 139 ? -5.824 -13.922 -0.469 1 98 139 LYS B N 1
ATOM 2381 C CA . LYS B 1 139 ? -5.301 -15.07 0.265 1 98 139 LYS B CA 1
ATOM 2382 C C . LYS B 1 139 ? -3.887 -15.414 -0.192 1 98 139 LYS B C 1
ATOM 2384 O O . LYS B 1 139 ? -3.479 -15.055 -1.298 1 98 139 LYS B O 1
ATOM 2389 N N . ARG B 1 140 ? -3.188 -16.078 0.716 1 98.38 140 ARG B N 1
ATOM 2390 C CA . ARG B 1 140 ? -1.89 -16.594 0.288 1 98.38 140 ARG B CA 1
ATOM 2391 C C . ARG B 1 140 ? -2.041 -17.938 -0.42 1 98.38 140 ARG B C 1
ATOM 2393 O O . ARG B 1 140 ? -2.637 -18.859 0.124 1 98.38 140 ARG B O 1
ATOM 2400 N N . TYR B 1 141 ? -1.53 -18.016 -1.595 1 98.38 141 TYR B N 1
ATOM 2401 C CA . TYR B 1 141 ? -1.609 -19.25 -2.377 1 98.38 141 TYR B CA 1
ATOM 2402 C C . TYR B 1 141 ? -0.561 -19.266 -3.482 1 98.38 141 TYR B C 1
ATOM 2404 O O . TYR B 1 141 ? 0.074 -18.234 -3.756 1 98.38 141 TYR B O 1
ATOM 2412 N N . ALA B 1 142 ? -0.337 -20.359 -4.051 1 98.75 142 ALA B N 1
ATOM 2413 C CA . ALA B 1 142 ? 0.357 -20.531 -5.324 1 98.75 142 ALA B CA 1
ATOM 2414 C C . ALA B 1 142 ? -0.435 -21.438 -6.266 1 98.75 142 ALA B C 1
ATOM 2416 O O . ALA B 1 142 ? -0.989 -22.453 -5.836 1 98.75 142 ALA B O 1
ATOM 2417 N N . ALA B 1 143 ? -0.564 -21.016 -7.469 1 98.75 143 ALA B N 1
ATOM 2418 C CA . ALA B 1 143 ? -1.245 -21.812 -8.492 1 98.75 143 ALA B CA 1
ATOM 2419 C C . ALA B 1 143 ? -0.309 -22.125 -9.656 1 98.75 143 ALA B C 1
ATOM 2421 O O . ALA B 1 143 ? 0.358 -21.234 -10.18 1 98.75 143 ALA B O 1
ATOM 2422 N N . LEU B 1 144 ? -0.206 -23.344 -9.984 1 98.88 144 LEU B N 1
ATOM 2423 C CA . LEU B 1 144 ? 0.459 -23.75 -11.211 1 98.88 144 LEU B CA 1
ATOM 2424 C C . LEU B 1 144 ? -0.492 -23.656 -12.398 1 98.88 144 LEU B C 1
ATOM 2426 O O . LEU B 1 144 ? -1.57 -24.25 -12.391 1 98.88 144 LEU B O 1
ATOM 2430 N N . ILE B 1 145 ? -0.101 -22.906 -13.375 1 98.81 145 ILE B N 1
ATOM 2431 C CA . ILE B 1 145 ? -0.952 -22.641 -14.531 1 98.81 145 ILE B CA 1
ATOM 2432 C C . ILE B 1 145 ? -0.409 -23.391 -15.75 1 98.81 145 ILE B C 1
ATOM 2434 O O . ILE B 1 145 ? 0.799 -23.391 -16 1 98.81 145 ILE B O 1
ATOM 2438 N N . GLN B 1 146 ? -1.289 -24.031 -16.438 1 98.75 146 GLN B N 1
ATOM 2439 C CA . GLN B 1 146 ? -0.977 -24.625 -17.734 1 98.75 146 GLN B CA 1
ATOM 2440 C C . GLN B 1 146 ? -1.985 -24.203 -18.797 1 98.75 146 GLN B C 1
ATOM 2442 O O . GLN B 1 146 ? -3.18 -24.484 -18.672 1 98.75 146 GLN B O 1
ATOM 2447 N N . ASP B 1 147 ? -1.525 -23.484 -19.781 1 98.62 147 ASP B N 1
ATOM 2448 C CA . ASP B 1 147 ? -2.34 -23.047 -20.906 1 98.62 147 ASP B CA 1
ATOM 2449 C C . ASP B 1 147 ? -3.59 -22.312 -20.422 1 98.62 147 ASP B C 1
ATOM 2451 O O . ASP B 1 147 ? -4.703 -22.625 -20.844 1 98.62 147 ASP B O 1
ATOM 2455 N N . GLY B 1 148 ? -3.371 -21.484 -19.422 1 98.56 148 GLY B N 1
ATOM 2456 C CA . GLY B 1 148 ? -4.398 -20.562 -19 1 98.56 148 GLY B CA 1
ATOM 2457 C C . GLY B 1 148 ? -5.324 -21.141 -17.938 1 98.56 148 GLY B C 1
ATOM 2458 O O . GLY B 1 148 ? -6.254 -20.469 -17.484 1 98.56 148 GLY B O 1
ATOM 2459 N N . LYS B 1 149 ? -5 -22.375 -17.531 1 98.5 149 LYS B N 1
ATOM 2460 C CA . LYS B 1 149 ? -5.859 -23.031 -16.547 1 98.5 149 LYS B CA 1
ATOM 2461 C C . LYS B 1 149 ? -5.059 -23.484 -15.328 1 98.5 149 LYS B C 1
ATOM 2463 O O . LYS B 1 149 ? -3.877 -23.812 -15.445 1 98.5 149 LYS B O 1
ATOM 2468 N N . VAL B 1 150 ? -5.75 -23.5 -14.234 1 98.62 150 VAL B N 1
ATOM 2469 C CA . VAL B 1 150 ? -5.121 -23.969 -13 1 98.62 150 VAL B CA 1
ATOM 2470 C C . VAL B 1 150 ? -4.906 -25.484 -13.062 1 98.62 150 VAL B C 1
ATOM 2472 O O . VAL B 1 150 ? -5.867 -26.25 -13.172 1 98.62 150 VAL B O 1
ATOM 2475 N N . LYS B 1 151 ? -3.719 -25.844 -13.023 1 98.44 151 LYS B N 1
ATOM 2476 C CA . LYS B 1 151 ? -3.371 -27.266 -12.977 1 98.44 151 LYS B CA 1
ATOM 2477 C C . LYS B 1 151 ? -3.35 -27.781 -11.547 1 98.44 151 LYS B C 1
ATOM 2479 O O . LYS B 1 151 ? -3.779 -28.906 -11.281 1 98.44 151 LYS B O 1
ATOM 2484 N N . ASP B 1 152 ? -2.799 -27.031 -10.664 1 98.06 152 ASP B N 1
ATOM 2485 C CA . ASP B 1 152 ? -2.713 -27.344 -9.242 1 98.06 152 ASP B CA 1
ATOM 2486 C C . ASP B 1 152 ? -2.701 -26.062 -8.398 1 98.06 152 ASP B C 1
ATOM 2488 O O . ASP B 1 152 ? -2.355 -24.984 -8.898 1 98.06 152 ASP B O 1
ATOM 2492 N N . VAL B 1 153 ? -3.068 -26.203 -7.148 1 98.06 153 VAL B N 1
ATOM 2493 C CA . VAL B 1 153 ? -3.129 -25.047 -6.27 1 98.06 153 VAL B CA 1
ATOM 2494 C C . VAL B 1 153 ? -2.617 -25.422 -4.879 1 98.06 153 VAL B C 1
ATOM 2496 O O . VAL B 1 153 ? -2.922 -26.5 -4.371 1 98.06 153 VAL B O 1
ATOM 2499 N N . PHE B 1 154 ? -1.886 -24.547 -4.301 1 98.06 154 PHE B N 1
ATOM 2500 C CA . PHE B 1 154 ? -1.342 -24.609 -2.949 1 98.06 154 PHE B CA 1
ATOM 2501 C C . PHE B 1 154 ? -1.829 -23.453 -2.104 1 98.06 154 PHE B C 1
ATOM 2503 O O . PHE B 1 154 ? -1.276 -22.344 -2.176 1 98.06 154 PHE B O 1
ATOM 2510 N N . GLU B 1 155 ? -2.816 -23.641 -1.3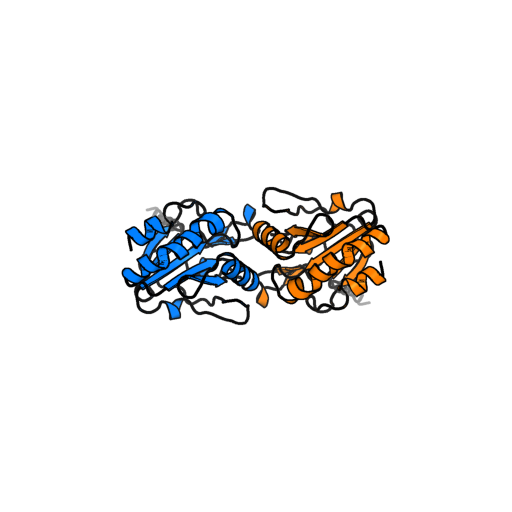25 1 96.62 155 GLU B N 1
ATOM 2511 C CA . GLU B 1 155 ? -3.434 -22.578 -0.544 1 96.62 155 GLU B CA 1
ATOM 2512 C C . GLU B 1 155 ? -3.121 -22.719 0.942 1 96.62 155 GLU B C 1
ATOM 2514 O O . GLU B 1 155 ? -3 -23.844 1.445 1 96.62 155 GLU B O 1
ATOM 2519 N N . GLU B 1 156 ? -3.027 -21.641 1.518 1 97.06 156 GLU B N 1
ATOM 2520 C CA . GLU B 1 156 ? -2.932 -21.656 2.975 1 97.06 156 GLU B CA 1
ATOM 2521 C C . GLU B 1 156 ? -4.316 -21.703 3.617 1 97.06 156 GLU B C 1
ATOM 2523 O O . GLU B 1 156 ? -5.129 -20.797 3.426 1 97.06 156 GLU B O 1
ATOM 2528 N N . PRO B 1 157 ? -4.617 -22.719 4.395 1 94.44 157 PRO B N 1
ATOM 2529 C CA . PRO B 1 157 ? -5.977 -22.875 4.922 1 94.44 157 PRO B CA 1
ATOM 2530 C C . PRO B 1 157 ? -6.434 -21.672 5.746 1 94.44 157 PRO B C 1
ATOM 2532 O O . PRO B 1 157 ? -7.629 -21.375 5.793 1 94.44 157 PRO B O 1
ATOM 2535 N N . ASP B 1 158 ? -5.527 -21.047 6.418 1 95.38 158 ASP B N 1
ATOM 2536 C CA . ASP B 1 158 ? -5.906 -19.906 7.234 1 95.38 158 ASP B CA 1
ATOM 2537 C C . ASP B 1 158 ? -5.699 -18.594 6.469 1 95.38 158 ASP B C 1
ATOM 2539 O O . ASP B 1 158 ? -5.723 -17.516 7.059 1 95.38 158 ASP B O 1
ATOM 2543 N N . ASN B 1 159 ? -5.289 -18.609 5.234 1 96 159 ASN B N 1
ATOM 2544 C CA . ASN B 1 159 ? -5.191 -17.5 4.281 1 96 159 ASN B CA 1
ATOM 2545 C C . ASN B 1 159 ? -3.859 -16.766 4.402 1 96 159 ASN B C 1
ATOM 2547 O O . ASN B 1 159 ? -3.484 -16 3.512 1 96 159 ASN B O 1
ATOM 2551 N N . VAL B 1 160 ? -3.049 -17.016 5.504 1 95.19 160 VAL B N 1
ATOM 2552 C CA . VAL B 1 160 ? -1.951 -16.078 5.688 1 95.19 160 VAL B CA 1
ATOM 2553 C C . VAL B 1 160 ? -0.671 -16.828 6.035 1 95.19 160 VAL B C 1
ATOM 2555 O O . VAL B 1 160 ? 0.431 -16.297 5.895 1 95.19 160 VAL B O 1
ATOM 2558 N N . SER B 1 161 ? -0.811 -18.047 6.512 1 96.19 161 SER B N 1
ATOM 2559 C CA . SER B 1 161 ? 0.393 -18.797 6.863 1 96.19 161 SER B CA 1
ATOM 2560 C C . SER B 1 161 ? 1.228 -19.109 5.625 1 96.19 161 SER B C 1
ATOM 2562 O O . SER B 1 161 ? 0.813 -18.812 4.5 1 96.19 161 SER B O 1
ATOM 2564 N N . LEU B 1 162 ? 2.428 -19.562 5.84 1 97.56 162 LEU B N 1
ATOM 2565 C CA . LEU B 1 162 ? 3.34 -19.906 4.75 1 97.56 162 LEU B CA 1
ATOM 2566 C C . LEU B 1 162 ? 3.879 -21.328 4.918 1 97.56 162 LEU B C 1
ATOM 2568 O O . LEU B 1 162 ? 4.867 -21.531 5.625 1 97.56 162 LEU B O 1
ATOM 2572 N N . LYS B 1 163 ? 3.197 -22.188 4.344 1 97.06 163 LYS B N 1
ATOM 2573 C CA . LYS B 1 163 ? 3.596 -23.594 4.352 1 97.06 163 LYS B CA 1
ATOM 2574 C C . LYS B 1 163 ? 3.324 -24.25 3 1 97.06 163 LYS B C 1
ATOM 2576 O O . LYS B 1 163 ? 4.258 -24.609 2.279 1 97.06 163 LYS B O 1
ATOM 2581 N N . GLU B 1 164 ? 2.082 -24.312 2.635 1 97.19 164 GLU B N 1
ATOM 2582 C CA . GLU B 1 164 ? 1.687 -24.953 1.389 1 97.19 164 GLU B CA 1
ATOM 2583 C C . GLU B 1 164 ? 2.195 -24.188 0.176 1 97.19 164 GLU B C 1
ATOM 2585 O O . GLU B 1 164 ? 2.633 -24.781 -0.809 1 97.19 164 GLU B O 1
ATOM 2590 N N . SER B 1 165 ? 2.18 -22.859 0.252 1 98.44 165 SER B N 1
ATOM 2591 C CA . SER B 1 165 ? 2.477 -22 -0.887 1 98.44 165 SER B CA 1
ATOM 2592 C C . SER B 1 165 ? 3.959 -21.641 -0.941 1 98.44 165 SER B C 1
ATOM 2594 O O . SER B 1 165 ? 4.398 -20.938 -1.851 1 98.44 165 SER B O 1
ATOM 2596 N N . ASP B 1 166 ? 4.719 -22.203 -0.059 1 98.62 166 ASP B N 1
ATOM 2597 C CA . ASP B 1 166 ? 6.156 -21.953 -0.04 1 98.62 166 ASP B CA 1
ATOM 2598 C C . ASP B 1 166 ? 6.816 -22.438 -1.329 1 98.62 166 ASP B C 1
ATOM 2600 O O . ASP B 1 166 ? 6.496 -23.516 -1.828 1 98.62 166 ASP B O 1
ATOM 2604 N N . ALA B 1 167 ? 7.766 -21.594 -1.861 1 98.62 167 ALA B N 1
ATOM 2605 C CA . ALA B 1 167 ? 8.383 -21.875 -3.154 1 98.62 167 ALA B CA 1
ATOM 2606 C C . ALA B 1 167 ? 9.039 -23.266 -3.164 1 98.62 167 ALA B C 1
ATOM 2608 O O . ALA B 1 167 ? 8.977 -23.984 -4.164 1 98.62 167 ALA B O 1
ATOM 2609 N N . SER B 1 168 ? 9.672 -23.594 -2.039 1 98.12 168 SER B N 1
ATOM 2610 C CA . SER B 1 168 ? 10.359 -24.891 -1.974 1 98.12 168 SER B CA 1
ATOM 2611 C C . SER B 1 168 ? 9.375 -26.047 -2.102 1 98.12 168 SER B C 1
ATOM 2613 O O . SER B 1 168 ? 9.695 -27.078 -2.688 1 98.12 168 SER B O 1
ATOM 2615 N N . ASN B 1 169 ? 8.164 -25.891 -1.51 1 98.56 169 ASN B N 1
ATOM 2616 C CA . ASN B 1 169 ? 7.125 -26.906 -1.64 1 98.56 169 ASN B CA 1
ATOM 2617 C C . ASN B 1 169 ? 6.543 -26.938 -3.051 1 98.56 169 ASN B C 1
ATOM 2619 O O . ASN B 1 169 ? 6.371 -28.016 -3.629 1 98.56 169 ASN B O 1
ATOM 2623 N N . VAL B 1 170 ? 6.262 -25.812 -3.605 1 98.75 170 VAL B N 1
ATOM 2624 C CA . VAL B 1 170 ? 5.57 -25.703 -4.887 1 98.75 170 VAL B CA 1
ATOM 2625 C C . VAL B 1 170 ? 6.473 -26.219 -6.004 1 98.75 170 VAL B C 1
ATOM 2627 O O . VAL B 1 170 ? 6.027 -26.984 -6.867 1 98.75 170 VAL B O 1
ATOM 2630 N N . VAL B 1 171 ? 7.75 -25.844 -6.016 1 98.56 171 VAL B N 1
ATOM 2631 C CA . VAL B 1 171 ? 8.641 -26.203 -7.113 1 98.56 171 VAL B CA 1
ATOM 2632 C C . VAL B 1 171 ? 8.875 -27.719 -7.113 1 98.56 171 VAL B C 1
ATOM 2634 O O . VAL B 1 171 ? 9.016 -28.328 -8.172 1 98.56 171 VAL B O 1
ATOM 2637 N N . LYS B 1 172 ? 8.859 -28.328 -5.918 1 97.38 172 LYS B N 1
ATOM 2638 C CA . LYS B 1 172 ? 9.016 -29.766 -5.793 1 97.38 172 LYS B CA 1
ATOM 2639 C C . LYS B 1 172 ? 7.855 -30.516 -6.457 1 97.38 172 LYS B C 1
ATOM 2641 O O . LYS B 1 172 ? 8.039 -31.594 -7 1 97.38 172 LYS B O 1
ATOM 2646 N N . ASN B 1 173 ? 6.727 -29.891 -6.422 1 95.94 173 ASN B N 1
ATOM 2647 C CA . ASN B 1 173 ? 5.516 -30.531 -6.914 1 95.94 173 ASN B CA 1
ATOM 2648 C C . ASN B 1 173 ? 5.137 -30.031 -8.305 1 95.94 173 ASN B C 1
ATOM 2650 O O . ASN B 1 173 ? 4.09 -30.406 -8.836 1 95.94 173 ASN B O 1
ATOM 2654 N N . ALA B 1 174 ? 5.902 -29.188 -8.914 1 95.62 174 ALA B N 1
ATOM 2655 C CA . ALA B 1 174 ? 5.637 -28.609 -10.234 1 95.62 174 ALA B CA 1
ATOM 2656 C C . ALA B 1 174 ? 6.039 -29.578 -11.344 1 95.62 174 ALA B C 1
ATOM 2658 O O . ALA B 1 174 ? 6.922 -30.422 -11.148 1 95.62 174 ALA B O 1
#